Protein AF-A0A5R2N7N0-F1 (afdb_monomer_lite)

Radius of gyration: 26.05 Å; chains: 1; bounding box: 56×31×78 Å

Structure (mmCIF, N/CA/C/O backbone):
data_AF-A0A5R2N7N0-F1
#
_entry.id   AF-A0A5R2N7N0-F1
#
loop_
_atom_site.group_PDB
_atom_site.id
_atom_site.type_symbol
_atom_site.label_atom_id
_atom_site.label_alt_id
_atom_site.label_comp_id
_atom_site.label_asym_id
_atom_site.label_entity_id
_atom_site.label_seq_id
_atom_site.pdbx_PDB_ins_code
_atom_site.Cartn_x
_atom_site.Cartn_y
_atom_site.Cartn_z
_atom_site.occupancy
_atom_site.B_iso_or_equiv
_atom_site.auth_seq_id
_atom_site.auth_comp_id
_atom_site.auth_asym_id
_atom_site.auth_atom_id
_atom_site.pdbx_PDB_model_num
ATOM 1 N N . ARG A 1 1 ? -26.664 -5.279 17.391 1.00 48.06 1 ARG A N 1
ATOM 2 C CA . ARG A 1 1 ? -26.356 -5.718 16.006 1.00 48.06 1 ARG A CA 1
ATOM 3 C C . ARG A 1 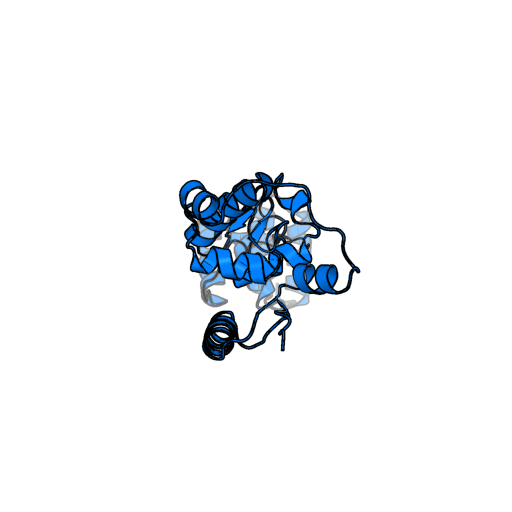1 ? -24.970 -5.183 15.678 1.00 48.06 1 ARG A C 1
ATOM 5 O O . ARG A 1 1 ? -24.828 -3.968 15.693 1.00 48.06 1 ARG A O 1
ATOM 12 N N . ALA A 1 2 ? -23.980 -6.056 15.499 1.00 39.88 2 ALA A N 1
ATOM 13 C CA . ALA A 1 2 ? -22.622 -5.673 15.112 1.00 39.88 2 ALA A CA 1
ATOM 14 C C . ALA A 1 2 ? -22.451 -5.878 13.603 1.00 39.88 2 ALA A C 1
ATOM 16 O O . ALA A 1 2 ? -23.037 -6.812 13.049 1.00 39.88 2 ALA A O 1
ATOM 17 N N . LEU A 1 3 ? -21.702 -4.997 12.946 1.00 45.44 3 LEU A N 1
ATOM 18 C CA . LEU A 1 3 ? -21.374 -5.122 11.527 1.00 45.44 3 LEU A CA 1
ATOM 19 C C . LEU A 1 3 ? -19.879 -5.347 11.361 1.00 45.44 3 LEU A C 1
ATOM 21 O O . LEU A 1 3 ? -19.075 -4.619 11.939 1.00 45.44 3 LEU A O 1
ATOM 25 N N . LEU A 1 4 ? -19.554 -6.351 10.550 1.00 48.56 4 LEU A N 1
ATOM 26 C CA . LEU A 1 4 ? -18.199 -6.671 10.136 1.00 48.56 4 LEU A CA 1
ATOM 27 C C . LEU A 1 4 ? -17.763 -5.688 9.045 1.00 48.56 4 LEU A C 1
ATOM 29 O O . LEU A 1 4 ? -18.389 -5.619 7.981 1.00 48.56 4 LEU A O 1
ATOM 33 N N . ALA A 1 5 ? -16.697 -4.937 9.300 1.00 56.84 5 ALA A N 1
ATOM 34 C CA . ALA A 1 5 ? -16.057 -4.108 8.292 1.00 56.84 5 ALA A CA 1
ATOM 35 C C . ALA A 1 5 ? -15.036 -4.958 7.522 1.00 56.84 5 ALA A C 1
ATOM 37 O O . ALA A 1 5 ? -14.018 -5.354 8.073 1.00 56.84 5 ALA A O 1
ATOM 38 N N . LYS A 1 6 ? -15.310 -5.271 6.250 1.00 51.75 6 LYS A N 1
ATOM 39 C CA . LYS A 1 6 ? -14.367 -6.010 5.397 1.00 51.75 6 LYS A CA 1
ATOM 40 C C . LYS A 1 6 ? -13.735 -5.069 4.381 1.00 51.75 6 LYS A C 1
ATOM 42 O O . LYS A 1 6 ? -14.456 -4.465 3.587 1.00 51.75 6 LYS A O 1
ATOM 47 N N . ALA A 1 7 ? -12.405 -5.013 4.347 1.00 47.88 7 ALA A N 1
ATOM 48 C CA . ALA A 1 7 ? -11.635 -4.393 3.267 1.00 47.88 7 ALA A CA 1
ATOM 49 C C . ALA A 1 7 ? -11.637 -5.306 2.019 1.00 47.88 7 ALA A C 1
ATOM 51 O O . ALA A 1 7 ? -10.603 -5.730 1.514 1.00 47.88 7 ALA A O 1
ATOM 52 N N . GLY A 1 8 ? -12.821 -5.699 1.546 1.00 43.38 8 GLY A N 1
ATOM 53 C CA . GLY A 1 8 ? -12.966 -6.352 0.246 1.00 43.38 8 GLY A CA 1
ATOM 54 C C . GLY A 1 8 ? -12.900 -5.312 -0.868 1.00 43.38 8 GLY A C 1
ATOM 55 O O . GLY A 1 8 ? -13.224 -4.155 -0.625 1.00 43.38 8 GLY A O 1
ATOM 56 N N . LEU A 1 9 ? -12.514 -5.737 -2.077 1.00 42.72 9 LEU A N 1
ATOM 57 C CA . LEU A 1 9 ? -12.551 -4.982 -3.341 1.00 42.72 9 LEU A CA 1
ATOM 58 C C . LEU A 1 9 ? -13.939 -4.360 -3.587 1.00 42.72 9 LEU A C 1
ATOM 60 O O . LEU A 1 9 ? -14.736 -4.867 -4.377 1.00 42.72 9 LEU A O 1
ATOM 64 N N . THR A 1 10 ? -14.282 -3.278 -2.899 1.00 40.97 10 THR A N 1
ATOM 65 C CA . THR A 1 10 ? -15.475 -2.521 -3.228 1.00 40.97 10 THR A CA 1
ATOM 66 C C . THR A 1 10 ? -15.144 -1.769 -4.508 1.00 40.97 10 THR A C 1
ATOM 68 O O . THR A 1 10 ? -14.245 -0.934 -4.552 1.00 40.97 10 THR A O 1
ATOM 71 N N . LYS A 1 11 ? -15.904 -2.035 -5.572 1.00 46.03 11 LYS A N 1
ATOM 72 C CA . LYS A 1 11 ? -15.879 -1.248 -6.817 1.00 46.03 11 LYS A CA 1
ATOM 73 C C . LYS A 1 11 ? -16.172 0.254 -6.599 1.00 46.03 11 LYS A C 1
ATOM 75 O O . LYS A 1 11 ? -16.142 1.016 -7.554 1.00 46.03 11 LYS A O 1
ATOM 80 N N . ASN A 1 12 ? -16.462 0.671 -5.362 1.00 48.12 12 ASN A N 1
ATOM 81 C CA . ASN A 1 12 ? -17.079 1.946 -5.003 1.00 48.12 12 ASN A CA 1
ATOM 82 C C . ASN A 1 12 ? -16.121 2.931 -4.298 1.00 48.12 12 ASN A C 1
ATOM 84 O O . ASN A 1 12 ? -16.555 4.022 -3.935 1.00 48.12 12 ASN A O 1
ATOM 88 N N . GLY A 1 13 ? -14.845 2.570 -4.105 1.00 67.50 13 GLY A N 1
ATOM 89 C CA . GLY A 1 13 ? -13.816 3.460 -3.549 1.00 67.50 13 GLY A CA 1
ATOM 90 C C . GLY A 1 13 ? -13.960 3.780 -2.053 1.00 67.50 13 GLY A C 1
ATOM 91 O O . GLY A 1 13 ? -14.953 3.444 -1.401 1.00 67.50 13 GLY A O 1
ATOM 92 N N . ASP A 1 14 ? -12.942 4.439 -1.499 1.00 78.00 14 ASP A N 1
ATOM 93 C CA . ASP A 1 14 ? -12.816 4.717 -0.061 1.00 78.00 14 ASP A CA 1
ATOM 94 C C . ASP A 1 14 ? -13.947 5.634 0.463 1.00 78.00 14 ASP A C 1
ATOM 96 O O . ASP A 1 14 ? -14.487 5.412 1.549 1.00 78.00 14 ASP A O 1
ATOM 100 N N . ALA A 1 15 ? -14.411 6.589 -0.353 1.00 79.69 15 ALA A N 1
ATOM 101 C CA . ALA A 1 15 ? -15.451 7.559 0.009 1.00 79.69 15 ALA A CA 1
ATOM 102 C C . ALA A 1 15 ? -16.839 6.943 0.288 1.00 79.69 15 ALA A C 1
ATOM 104 O O . ALA A 1 15 ? -17.629 7.487 1.064 1.00 79.69 15 ALA A O 1
ATOM 105 N N . GLU A 1 16 ? -17.184 5.821 -0.349 1.00 79.06 16 GLU A N 1
ATOM 106 C CA . GLU A 1 16 ? -18.433 5.104 -0.058 1.00 79.06 16 GLU A CA 1
ATOM 107 C C . GLU A 1 16 ? -18.349 4.384 1.292 1.00 79.06 16 GLU A C 1
ATOM 109 O O . GLU A 1 16 ? -19.292 4.420 2.086 1.00 79.06 16 GLU A O 1
ATOM 114 N N . ILE A 1 17 ? -17.198 3.768 1.579 1.00 81.50 17 ILE A N 1
ATOM 115 C CA . ILE A 1 17 ? -16.960 3.098 2.859 1.00 81.50 17 ILE A CA 1
ATOM 116 C C . ILE A 1 17 ? -17.035 4.116 3.996 1.00 81.50 17 ILE A C 1
ATOM 118 O O . ILE A 1 17 ? -17.696 3.860 5.001 1.00 81.50 17 ILE A O 1
ATOM 122 N N . GLU A 1 18 ? -16.427 5.287 3.823 1.00 85.56 18 GLU A N 1
ATOM 123 C CA . GLU A 1 18 ? -16.486 6.368 4.805 1.00 85.56 18 GLU A CA 1
ATOM 124 C C . GLU A 1 18 ? -17.918 6.814 5.094 1.00 85.56 18 GLU A C 1
ATOM 126 O O . GLU A 1 18 ? -18.324 6.860 6.258 1.00 85.56 18 GLU A O 1
ATOM 131 N N . ARG A 1 19 ? -18.711 7.075 4.045 1.00 86.00 19 ARG A N 1
ATOM 132 C CA . ARG A 1 19 ? -20.128 7.442 4.191 1.00 86.00 19 ARG A CA 1
ATOM 133 C C . ARG A 1 19 ? -20.908 6.372 4.943 1.00 86.00 19 ARG A C 1
ATOM 135 O O . ARG A 1 19 ? -21.686 6.699 5.840 1.00 86.00 19 ARG A O 1
ATOM 142 N N . ARG A 1 20 ? -20.665 5.097 4.631 1.00 84.88 20 ARG A N 1
ATOM 143 C CA . ARG A 1 20 ? -21.308 3.983 5.326 1.00 84.88 20 ARG A CA 1
ATOM 144 C C . ARG A 1 20 ? -20.896 3.928 6.794 1.00 84.88 20 ARG A C 1
ATOM 146 O O . ARG A 1 20 ? -21.770 3.911 7.647 1.00 84.88 20 ARG A O 1
ATOM 153 N N . VAL A 1 21 ? -19.604 3.965 7.117 1.00 85.56 21 VAL A N 1
ATOM 154 C CA . VAL A 1 21 ? -19.119 3.947 8.512 1.00 85.56 21 VAL A CA 1
ATOM 155 C C . VAL A 1 21 ? -19.764 5.062 9.339 1.00 85.56 21 VAL A C 1
ATOM 157 O O . VAL A 1 21 ? -20.237 4.805 10.448 1.00 85.56 21 VAL A O 1
ATOM 160 N N . VAL A 1 22 ? -19.847 6.277 8.791 1.00 87.88 22 VAL A N 1
ATOM 161 C CA . VAL A 1 22 ? -20.505 7.414 9.451 1.00 87.88 22 VAL A CA 1
ATOM 162 C C . VAL A 1 22 ? -21.994 7.142 9.676 1.00 87.88 22 VAL A C 1
ATOM 164 O O . VAL A 1 22 ? -22.478 7.318 10.794 1.00 87.88 22 VAL A O 1
ATOM 167 N N . ALA A 1 23 ? -22.716 6.669 8.656 1.00 87.56 23 ALA A N 1
ATOM 168 C CA . ALA A 1 23 ? -24.144 6.368 8.758 1.00 87.56 23 ALA A CA 1
ATOM 169 C C . ALA A 1 23 ? -24.443 5.267 9.793 1.00 87.56 23 ALA A C 1
ATOM 171 O O . ALA A 1 23 ? -25.383 5.377 10.580 1.00 87.56 23 ALA A O 1
ATOM 172 N N . GLU A 1 24 ? -23.623 4.218 9.829 1.00 87.69 24 GLU A N 1
ATOM 173 C CA . GLU A 1 24 ? -23.776 3.109 10.767 1.00 87.69 24 GLU A CA 1
ATOM 174 C C . GLU A 1 24 ? -23.500 3.541 12.218 1.00 87.69 24 GLU A C 1
ATOM 176 O O . GLU A 1 24 ? -24.265 3.180 13.119 1.00 87.69 24 GLU A O 1
ATOM 181 N N . ARG A 1 25 ? -22.471 4.375 12.443 1.00 85.12 25 ARG A N 1
ATOM 182 C CA . ARG A 1 25 ? -22.201 4.986 13.757 1.00 85.12 25 ARG A CA 1
ATOM 183 C C . ARG A 1 25 ? -23.345 5.902 14.194 1.00 85.12 25 ARG A C 1
ATOM 185 O O . ARG A 1 25 ? -23.791 5.807 15.334 1.00 85.12 25 ARG A O 1
ATOM 192 N N . ALA A 1 26 ? -23.860 6.740 13.291 1.00 88.12 26 ALA A N 1
ATOM 193 C CA . ALA A 1 26 ? -24.989 7.631 13.570 1.00 88.12 26 ALA A CA 1
ATOM 194 C C . ALA A 1 26 ? -26.267 6.858 13.939 1.00 88.12 26 ALA A C 1
ATOM 196 O O . ALA A 1 26 ? -27.060 7.313 14.758 1.00 88.12 26 ALA A O 1
ATOM 197 N N . ALA A 1 27 ? -26.439 5.652 13.394 1.00 89.44 27 ALA A N 1
ATOM 198 C CA . ALA A 1 27 ? -27.530 4.753 13.747 1.00 89.44 27 ALA A CA 1
ATOM 199 C C . ALA A 1 27 ? -27.298 3.961 15.055 1.00 89.44 27 ALA A C 1
ATOM 201 O O . ALA A 1 27 ? -28.045 3.020 15.339 1.00 89.44 27 ALA A O 1
ATOM 202 N N . GLY A 1 28 ? -26.260 4.293 15.832 1.00 87.81 28 GLY A N 1
ATOM 203 C CA . GLY A 1 28 ? -25.950 3.671 17.121 1.00 87.81 28 GLY A CA 1
ATOM 204 C C . GLY A 1 28 ? -25.446 2.230 17.017 1.00 87.81 28 GLY A C 1
ATOM 205 O O . GLY A 1 28 ? -25.524 1.478 17.991 1.00 87.81 28 GLY A O 1
ATOM 206 N N . ARG A 1 29 ? -24.973 1.797 15.840 1.00 85.19 29 ARG A N 1
ATOM 207 C CA . ARG A 1 29 ? -24.468 0.433 15.650 1.00 85.19 29 ARG A CA 1
ATOM 208 C C . ARG A 1 29 ? -22.990 0.357 16.003 1.00 85.19 29 ARG A C 1
ATOM 210 O O . ARG A 1 29 ? -22.184 1.173 15.566 1.00 85.19 29 ARG A O 1
ATOM 217 N N . MET A 1 30 ? -22.646 -0.663 16.785 1.00 84.19 30 MET A N 1
ATOM 218 C CA . MET A 1 30 ? -21.257 -0.992 17.077 1.00 84.19 30 MET A CA 1
ATOM 219 C C . MET A 1 30 ? -20.614 -1.590 15.825 1.00 84.19 30 MET A C 1
ATOM 221 O O . MET A 1 30 ? -21.134 -2.548 15.243 1.00 84.19 30 MET A O 1
ATOM 225 N N . LEU A 1 31 ? -19.486 -1.017 15.429 1.00 86.75 31 LEU A N 1
ATOM 226 C CA . LEU A 1 31 ? -18.655 -1.522 14.346 1.00 86.75 31 LEU A CA 1
ATOM 227 C C . LEU A 1 31 ? -17.502 -2.312 14.957 1.00 86.75 31 LEU A C 1
ATOM 229 O O . LEU A 1 31 ? -16.891 -1.849 15.917 1.00 86.75 31 LEU A O 1
ATOM 233 N N . LEU A 1 32 ? -17.245 -3.498 14.415 1.00 86.94 32 LEU A N 1
ATOM 234 C CA . LEU A 1 32 ? -16.134 -4.352 14.822 1.00 86.94 32 LEU A CA 1
ATOM 235 C C . LEU A 1 32 ? -15.221 -4.574 13.621 1.00 86.94 32 LEU A C 1
ATOM 237 O O . LEU A 1 32 ? -15.706 -4.735 12.493 1.00 86.94 32 LEU A O 1
ATOM 241 N N . SER A 1 33 ? -13.91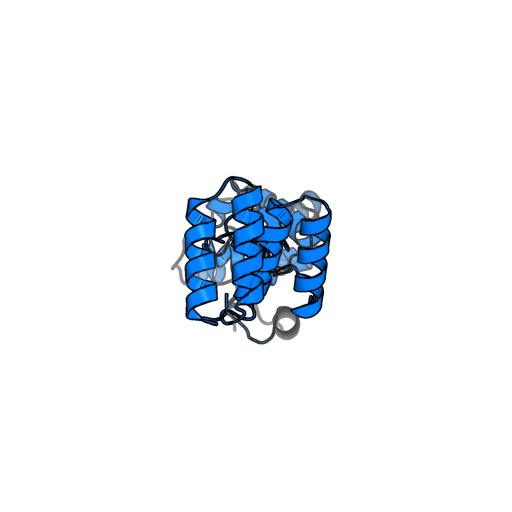8 -4.608 13.886 1.00 90.88 33 SER A N 1
ATOM 242 C CA . SER A 1 33 ? -12.951 -5.108 12.914 1.00 90.88 33 SER A CA 1
ATOM 243 C C . SER A 1 33 ? -13.120 -6.619 12.724 1.00 90.88 33 SER A C 1
ATOM 245 O O . SER A 1 33 ? -13.846 -7.277 13.482 1.00 90.88 33 SER A O 1
ATOM 247 N N . GLU A 1 34 ? -12.472 -7.195 11.714 1.00 88.56 34 GLU A N 1
ATOM 248 C CA . GLU A 1 34 ? -12.500 -8.640 11.503 1.00 88.56 34 GLU A CA 1
ATOM 249 C C . GLU A 1 34 ? -11.805 -9.369 12.649 1.00 88.56 34 GLU A C 1
ATOM 251 O O . GLU A 1 34 ? -12.381 -10.302 13.214 1.00 88.56 34 GLU A O 1
ATOM 256 N N . ASN A 1 35 ? -10.646 -8.881 13.095 1.00 87.44 35 ASN A N 1
ATOM 257 C CA . ASN A 1 35 ? -9.967 -9.463 14.251 1.00 87.44 35 ASN A CA 1
ATOM 258 C C . ASN A 1 35 ? -10.789 -9.293 15.534 1.00 87.44 35 ASN A C 1
ATOM 260 O O . ASN A 1 35 ? -10.913 -10.242 16.311 1.00 87.44 35 ASN A O 1
ATOM 264 N N . GLY A 1 36 ? -11.405 -8.127 15.742 1.00 88.56 36 GLY A N 1
ATOM 265 C CA . GLY A 1 36 ? -12.300 -7.874 16.870 1.00 88.56 36 GLY A CA 1
ATOM 266 C C . GLY A 1 36 ? -13.488 -8.835 16.892 1.00 88.56 36 GLY A C 1
ATOM 267 O O . GLY A 1 36 ? -13.817 -9.418 17.929 1.00 88.56 36 GLY A O 1
ATOM 268 N N . PHE A 1 37 ? -14.094 -9.079 15.729 1.00 88.44 37 PHE A N 1
ATOM 269 C CA . PHE A 1 37 ? -15.171 -10.051 15.578 1.00 88.44 37 PHE A CA 1
ATOM 270 C C . PHE A 1 37 ? -14.700 -11.488 15.851 1.00 88.44 37 PHE A C 1
ATOM 272 O O . PHE A 1 37 ? -15.354 -12.212 16.601 1.00 88.44 37 PHE A O 1
ATOM 279 N N . LEU A 1 38 ? -13.547 -11.899 15.317 1.00 86.75 38 LEU A N 1
ATOM 280 C CA . LEU A 1 38 ? -12.982 -13.231 15.560 1.00 86.75 38 LEU A CA 1
ATOM 281 C C . LEU A 1 38 ? -12.655 -13.462 17.040 1.00 86.75 38 LEU A C 1
ATOM 283 O O . LEU A 1 38 ? -12.909 -14.549 17.559 1.00 86.75 38 LEU A O 1
ATOM 287 N N . ARG A 1 39 ? -12.145 -12.447 17.745 1.00 88.88 39 ARG A N 1
ATOM 288 C CA . ARG A 1 39 ? -11.905 -12.519 19.195 1.00 88.88 39 ARG A CA 1
ATOM 289 C C . ARG A 1 39 ? -13.202 -12.625 19.984 1.00 88.88 39 ARG A C 1
ATOM 291 O O . ARG A 1 39 ? -13.266 -13.417 20.919 1.00 88.88 39 ARG A O 1
ATOM 298 N N . LEU A 1 40 ? -14.246 -11.896 19.584 1.00 88.06 40 LEU A N 1
ATOM 299 C CA . LEU A 1 40 ? -15.576 -12.019 20.190 1.00 88.06 40 LEU A CA 1
ATOM 300 C C . LEU A 1 40 ? -16.134 -13.442 20.043 1.00 88.06 40 LEU A C 1
ATOM 302 O O . LEU A 1 40 ? -16.789 -13.941 20.954 1.00 88.06 40 LEU A O 1
ATOM 306 N N . LEU A 1 41 ? -15.833 -14.113 18.928 1.00 90.31 41 LEU A N 1
ATOM 307 C CA . LEU A 1 41 ? -16.180 -15.519 18.702 1.00 90.31 41 LEU A CA 1
ATOM 308 C C . LEU A 1 41 ? -15.220 -16.521 19.374 1.00 90.31 41 LEU A C 1
ATOM 310 O O . LEU A 1 41 ? -15.446 -17.725 19.278 1.00 90.31 41 LEU A O 1
ATOM 314 N N . GLY A 1 42 ? -14.147 -16.061 20.027 1.00 90.12 42 GLY A N 1
ATOM 315 C CA . GLY A 1 42 ? -13.118 -16.923 20.619 1.00 90.12 42 GLY A CA 1
ATOM 316 C C . GLY A 1 42 ? -12.227 -17.645 19.598 1.00 90.12 42 GLY A C 1
ATOM 317 O O . GLY A 1 42 ? -11.527 -18.587 19.956 1.00 90.12 42 GLY A O 1
ATOM 318 N N . LEU A 1 43 ? -12.243 -17.214 18.333 1.00 89.31 43 LEU A N 1
ATOM 319 C CA . LEU A 1 43 ? -11.485 -17.809 17.223 1.00 89.31 43 LEU A CA 1
ATOM 320 C C . LEU A 1 43 ? -10.085 -17.203 17.053 1.00 89.31 43 LEU A C 1
ATOM 322 O O . LEU A 1 43 ? -9.288 -17.691 16.256 1.00 89.31 43 LEU A O 1
ATOM 326 N N . MET A 1 44 ? -9.781 -16.137 17.792 1.00 85.81 44 MET A N 1
ATOM 327 C CA . MET A 1 44 ? -8.490 -15.458 17.776 1.00 85.81 44 MET A CA 1
ATOM 328 C C . MET A 1 44 ? -8.070 -15.097 19.202 1.00 85.81 44 MET A C 1
ATOM 330 O O . MET A 1 44 ? -8.895 -14.689 20.021 1.00 85.81 44 MET A O 1
ATOM 334 N N . LYS A 1 45 ? -6.773 -15.233 19.500 1.00 87.81 45 LYS A N 1
ATOM 335 C CA . LYS A 1 45 ? -6.204 -14.833 20.791 1.00 87.81 45 LYS A CA 1
ATOM 336 C C . LYS A 1 45 ? -6.174 -13.306 20.904 1.00 87.81 45 LYS A C 1
ATOM 338 O O . LYS A 1 45 ? -5.908 -12.613 19.924 1.00 87.81 45 LYS A O 1
ATOM 343 N N . ALA A 1 46 ? -6.415 -12.791 22.107 1.00 82.56 46 ALA A N 1
ATOM 344 C CA . ALA A 1 46 ? -6.175 -11.384 22.395 1.00 82.56 46 ALA A CA 1
ATOM 345 C C . ALA A 1 46 ? -4.690 -11.030 22.167 1.00 82.56 46 ALA A C 1
ATOM 347 O O . ALA A 1 46 ? -3.819 -11.860 22.466 1.00 82.56 46 ALA A O 1
ATOM 348 N N . PRO A 1 47 ? -4.405 -9.829 21.641 1.00 82.69 47 PRO A N 1
ATOM 349 C CA . PRO A 1 47 ? -3.040 -9.361 21.461 1.00 82.69 47 PRO A CA 1
ATOM 350 C C . PRO A 1 47 ? -2.354 -9.149 22.819 1.00 82.69 47 PRO A C 1
ATOM 352 O O . PRO A 1 47 ? -2.992 -9.194 23.876 1.00 82.69 47 PRO A O 1
ATOM 355 N N . GLU A 1 48 ? -1.036 -8.961 22.804 1.00 84.69 48 GLU A N 1
ATOM 356 C CA . GLU A 1 48 ? -0.257 -8.812 24.035 1.00 84.69 48 GLU A CA 1
ATOM 357 C C . GLU A 1 48 ? -0.693 -7.587 24.857 1.00 84.69 48 GLU A C 1
ATOM 359 O O . GLU A 1 48 ? -1.168 -6.571 24.327 1.00 84.69 48 GLU A O 1
ATOM 364 N N . ALA A 1 49 ? -0.530 -7.693 26.181 1.00 82.06 49 ALA A N 1
ATOM 365 C CA . ALA A 1 49 ? -0.875 -6.624 27.110 1.00 82.06 49 ALA A CA 1
ATOM 366 C C . ALA A 1 49 ? -0.138 -5.332 26.735 1.00 82.06 49 ALA A C 1
ATOM 368 O O . ALA A 1 49 ? 1.075 -5.324 26.535 1.00 82.06 49 ALA A O 1
ATOM 369 N N . SER A 1 50 ? -0.897 -4.246 26.638 1.00 90.38 50 SER A N 1
ATOM 370 C CA . SER A 1 50 ? -0.445 -2.968 26.095 1.00 90.38 50 SER A CA 1
ATOM 371 C C . SER A 1 50 ? -1.007 -1.807 26.918 1.00 90.38 50 SER A C 1
ATOM 373 O O . SER A 1 50 ? -1.927 -2.000 27.713 1.00 90.38 50 SER A O 1
ATOM 375 N N . SER A 1 51 ? -0.437 -0.608 26.772 1.00 91.75 51 SER A N 1
ATOM 376 C CA . SER A 1 51 ? -0.738 0.534 27.653 1.00 91.75 51 SER A CA 1
ATOM 377 C C . SER A 1 51 ? -0.916 1.877 26.945 1.00 91.75 51 SER A C 1
ATOM 379 O O . SER A 1 51 ? -1.256 2.857 27.608 1.00 91.75 51 SER A O 1
ATOM 381 N N . LEU A 1 52 ? -0.689 1.966 25.628 1.00 95.31 52 LEU A N 1
ATOM 38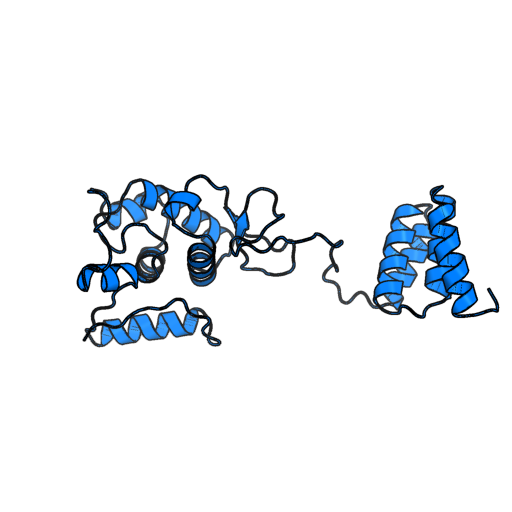2 C CA . LEU A 1 52 ? -0.812 3.244 24.930 1.00 95.31 52 LEU A CA 1
ATOM 383 C C . LEU A 1 52 ? -2.278 3.558 24.656 1.00 95.31 52 LEU A C 1
ATOM 385 O O . LEU A 1 52 ? -3.014 2.747 24.092 1.00 95.31 52 LEU A O 1
ATOM 389 N N . SER A 1 53 ? -2.690 4.766 25.028 1.00 96.56 53 SER A N 1
ATOM 390 C CA . SER A 1 53 ? -4.037 5.243 24.742 1.00 96.56 53 SER A CA 1
ATOM 391 C C . SER A 1 53 ? -4.195 5.645 23.280 1.00 96.56 53 SER A C 1
ATOM 393 O O . SER A 1 53 ? -3.218 5.962 22.590 1.00 96.56 53 SER A O 1
ATOM 395 N N . ARG A 1 54 ? -5.447 5.722 22.814 1.00 95.94 54 ARG A N 1
ATOM 396 C CA . ARG A 1 54 ? -5.765 6.265 21.487 1.00 95.94 54 ARG A CA 1
ATOM 397 C C . ARG A 1 54 ? -5.187 7.670 21.300 1.00 95.94 54 ARG A C 1
ATOM 399 O O . ARG A 1 54 ? -4.628 7.971 20.249 1.00 95.94 54 ARG A O 1
ATOM 406 N N . GLN A 1 55 ? -5.301 8.518 22.324 1.00 95.75 55 GLN A N 1
ATOM 407 C CA . GLN A 1 55 ? -4.779 9.885 22.278 1.00 95.75 55 GLN A CA 1
ATOM 408 C C . GLN A 1 55 ? -3.252 9.896 22.149 1.00 95.75 55 GLN A C 1
ATOM 410 O O . GLN A 1 55 ? -2.708 10.625 21.326 1.00 95.75 55 GLN A O 1
ATOM 415 N N . SER A 1 56 ? -2.570 9.015 22.887 1.00 95.75 56 SER A N 1
ATOM 416 C CA . SER A 1 56 ? -1.117 8.876 22.816 1.00 95.75 56 SER A CA 1
ATOM 417 C C . SER A 1 56 ? -0.638 8.484 21.414 1.00 95.75 56 SER A C 1
ATOM 419 O O . SER A 1 56 ? 0.363 9.020 20.938 1.00 95.75 56 SER A O 1
ATOM 421 N N . LEU A 1 57 ? -1.363 7.593 20.723 1.00 95.56 57 LEU A N 1
ATOM 422 C CA . LEU A 1 57 ? -1.054 7.239 19.336 1.00 95.56 57 LEU A CA 1
ATOM 423 C C . LEU A 1 57 ? -1.188 8.435 18.396 1.00 95.56 57 LEU A C 1
ATOM 425 O O . LEU A 1 57 ? -0.291 8.660 17.587 1.00 95.56 57 LEU A O 1
ATOM 429 N N . ILE A 1 58 ? -2.273 9.204 18.501 1.00 96.19 58 ILE A N 1
ATOM 430 C CA . ILE A 1 58 ? -2.509 10.393 17.664 1.00 96.19 58 ILE A CA 1
ATOM 431 C C . ILE A 1 58 ? -1.368 11.397 17.849 1.00 96.19 58 ILE A C 1
ATOM 433 O O . ILE A 1 58 ? -0.703 11.769 16.878 1.00 96.19 58 ILE A O 1
ATOM 437 N N . ASP A 1 59 ? -1.078 11.752 19.100 1.00 95.69 59 ASP A N 1
ATOM 438 C CA . ASP A 1 59 ? -0.085 12.772 19.442 1.00 95.69 59 ASP A CA 1
ATOM 439 C C . ASP A 1 59 ? 1.324 12.377 18.971 1.00 95.69 59 ASP A C 1
ATOM 441 O O . ASP A 1 59 ? 2.094 13.209 18.487 1.00 95.69 59 ASP A O 1
ATOM 445 N N . GLN A 1 60 ? 1.670 11.090 19.076 1.00 96.25 60 GLN A N 1
ATOM 446 C CA . GLN A 1 60 ? 3.013 10.597 18.768 1.00 96.25 60 GLN A CA 1
ATOM 447 C C . GLN A 1 60 ? 3.212 10.126 17.321 1.00 96.25 60 GLN A C 1
ATOM 449 O O . GLN A 1 60 ? 4.361 9.897 16.923 1.00 96.25 60 GLN A O 1
ATOM 454 N N . SER A 1 61 ? 2.141 9.935 16.545 1.00 95.12 61 SER A N 1
ATOM 455 C CA . SER A 1 61 ? 2.217 9.467 15.151 1.00 95.12 61 SER A CA 1
ATOM 456 C C . SER A 1 61 ? 1.955 10.549 14.113 1.00 95.12 61 SER A C 1
ATOM 458 O O . SER A 1 61 ? 2.411 10.395 12.983 1.00 95.12 61 SER A O 1
ATOM 460 N N . ARG A 1 62 ? 1.269 11.640 14.493 1.00 91.50 62 ARG A N 1
ATOM 461 C CA . ARG A 1 62 ? 0.720 12.66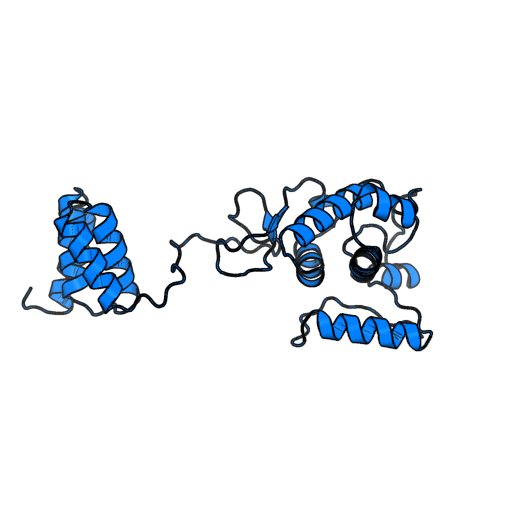5 13.581 1.00 91.50 62 ARG A CA 1
ATOM 462 C C . ARG A 1 62 ? -0.398 12.153 12.666 1.00 91.50 62 ARG A C 1
ATOM 464 O O . ARG A 1 62 ? -0.793 12.853 11.737 1.00 91.50 62 ARG A O 1
ATOM 471 N N . LEU A 1 63 ? -0.912 10.953 12.917 1.00 94.12 63 LEU A N 1
ATOM 472 C CA . LEU A 1 63 ? -2.071 10.416 12.219 1.00 94.12 63 LEU A CA 1
ATOM 473 C C . LEU A 1 63 ? -3.340 11.130 12.710 1.00 94.12 63 LEU A C 1
ATOM 475 O O . LEU A 1 63 ? -3.484 11.392 13.907 1.00 94.12 63 LEU A O 1
ATOM 479 N N . SER A 1 64 ? -4.283 11.431 11.815 1.00 95.00 64 SER A N 1
ATOM 480 C CA . SER A 1 64 ? -5.562 11.999 12.243 1.00 95.00 64 SER A CA 1
ATOM 481 C C . SER A 1 64 ? -6.357 10.971 13.057 1.00 95.00 64 SER A C 1
ATOM 483 O O . SER A 1 64 ? -6.275 9.764 12.821 1.00 95.00 64 SER A O 1
ATOM 485 N N . GLY A 1 65 ? -7.178 11.431 14.005 1.00 94.00 65 GLY A N 1
ATOM 486 C CA . GLY A 1 65 ? -8.028 10.520 14.778 1.00 94.00 65 GLY A CA 1
ATOM 487 C C . GLY A 1 65 ? -9.037 9.758 13.910 1.00 94.00 65 GLY A C 1
ATOM 488 O O . GLY A 1 65 ? -9.398 8.632 14.238 1.00 94.00 65 GLY A O 1
ATOM 489 N N . ALA A 1 66 ? -9.477 10.350 12.797 1.00 91.69 66 ALA A N 1
ATOM 490 C CA . ALA A 1 66 ? -10.383 9.695 11.861 1.00 91.69 66 ALA A CA 1
ATOM 491 C C . ALA A 1 66 ? -9.675 8.575 11.082 1.00 91.69 66 ALA A C 1
ATOM 493 O O . ALA A 1 66 ? -10.245 7.499 10.910 1.00 91.69 66 ALA A O 1
ATOM 494 N N . ASP A 1 67 ? -8.430 8.795 10.654 1.00 93.06 67 ASP A N 1
ATOM 495 C CA . ASP A 1 67 ? -7.645 7.768 9.964 1.00 93.06 67 ASP A CA 1
ATOM 496 C C . ASP A 1 67 ? -7.218 6.661 10.917 1.00 93.06 67 ASP A C 1
ATOM 498 O O . ASP A 1 67 ? -7.282 5.498 10.532 1.00 93.06 67 ASP A O 1
ATOM 502 N N . LEU A 1 68 ? -6.881 6.992 12.172 1.00 95.31 68 LEU A N 1
ATOM 503 C CA . LEU A 1 68 ? -6.608 5.995 13.209 1.00 95.31 68 LEU A CA 1
ATOM 504 C C . LEU A 1 68 ? -7.799 5.053 13.375 1.00 95.31 68 LEU A C 1
ATOM 506 O O . LEU A 1 68 ? -7.649 3.842 13.265 1.00 95.31 68 LEU A O 1
ATOM 510 N N . ASP A 1 69 ? -8.990 5.617 13.581 1.00 92.69 69 ASP A N 1
ATOM 511 C CA . ASP A 1 69 ? -10.220 4.851 13.768 1.00 92.69 69 ASP A CA 1
ATOM 512 C C . ASP A 1 69 ? -10.520 3.932 12.577 1.00 92.69 69 ASP A C 1
ATOM 514 O O . ASP A 1 69 ? -10.978 2.806 12.771 1.00 92.69 69 ASP A O 1
ATOM 518 N N . ARG A 1 70 ? -10.295 4.406 11.345 1.00 92.00 70 ARG A N 1
ATOM 519 C CA . ARG A 1 70 ? -10.512 3.606 10.131 1.00 92.00 70 ARG A CA 1
ATOM 520 C C . ARG A 1 70 ? -9.468 2.505 10.009 1.00 92.00 70 ARG A C 1
ATOM 522 O O . ARG A 1 70 ? -9.832 1.353 9.813 1.00 92.00 70 ARG A O 1
ATOM 529 N N . LEU A 1 71 ? -8.191 2.838 10.156 1.00 93.50 71 LEU A N 1
ATOM 530 C CA . LEU A 1 71 ? -7.097 1.873 10.080 1.00 93.50 71 LEU A CA 1
ATOM 531 C C . LEU A 1 71 ? -7.260 0.767 11.139 1.00 93.50 71 LEU A C 1
ATOM 533 O O . LEU A 1 71 ? -7.103 -0.403 10.800 1.00 93.50 71 LEU A O 1
ATOM 537 N N . SER A 1 72 ? -7.689 1.096 12.362 1.00 93.69 72 SER A N 1
ATOM 538 C CA . SER A 1 72 ? -8.035 0.102 13.393 1.00 93.69 72 SER A CA 1
ATOM 539 C C . SER A 1 72 ? -9.262 -0.732 13.024 1.00 93.69 72 SER A C 1
ATOM 541 O O . SER A 1 72 ? -9.233 -1.955 13.144 1.00 93.69 72 SER A O 1
ATOM 543 N N . LEU A 1 73 ? -10.329 -0.100 12.518 1.00 92.69 73 LEU A N 1
ATOM 544 C CA . LEU A 1 73 ? -11.548 -0.800 12.097 1.00 92.69 73 LEU A CA 1
ATOM 545 C C . LEU A 1 73 ? -11.294 -1.810 10.967 1.00 92.69 73 LEU A C 1
ATOM 547 O O . LEU A 1 73 ? -12.026 -2.787 10.848 1.00 92.69 73 LEU A O 1
ATOM 551 N N . PHE A 1 74 ? -10.275 -1.575 10.145 1.00 90.25 74 PHE A N 1
ATOM 552 C CA . PHE A 1 74 ? -9.898 -2.434 9.026 1.00 90.25 74 PHE A CA 1
ATOM 553 C C . PHE A 1 74 ? -8.592 -3.197 9.281 1.00 90.25 74 PHE A C 1
ATOM 555 O O . PHE A 1 74 ? -7.896 -3.539 8.327 1.00 90.25 74 PHE A O 1
ATOM 562 N N . ASP A 1 75 ? -8.276 -3.483 10.549 1.00 90.25 75 ASP A N 1
ATOM 563 C CA . ASP A 1 75 ? -7.207 -4.402 10.968 1.00 90.25 75 ASP A CA 1
ATOM 564 C C . ASP A 1 75 ? -5.805 -4.046 10.432 1.00 90.25 75 ASP A C 1
ATOM 566 O O . ASP A 1 75 ? -4.971 -4.918 10.193 1.00 90.25 75 ASP A O 1
ATOM 570 N N . ALA A 1 76 ? -5.514 -2.751 10.266 1.00 91.25 76 ALA A N 1
ATOM 571 C CA . ALA A 1 76 ? -4.175 -2.274 9.905 1.00 91.25 76 ALA A CA 1
ATOM 572 C C . ALA A 1 76 ? -3.187 -2.266 11.092 1.00 91.25 76 ALA A C 1
ATOM 574 O O . ALA A 1 76 ? -2.004 -1.968 10.909 1.00 91.25 76 ALA A O 1
ATOM 575 N N . PHE A 1 77 ? -3.667 -2.585 12.295 1.00 92.62 77 PHE A N 1
ATOM 576 C CA . PHE A 1 77 ? -2.924 -2.624 13.554 1.00 92.62 77 PHE A CA 1
ATOM 577 C C . PHE A 1 77 ? -3.046 -4.000 14.220 1.00 92.62 77 PHE A C 1
ATOM 579 O O . PHE A 1 77 ? -3.910 -4.803 13.865 1.00 92.62 77 PHE A O 1
ATOM 586 N N . GLU A 1 78 ? -2.180 -4.277 15.195 1.00 88.69 78 GLU A N 1
ATOM 587 C CA . GLU A 1 78 ? -2.275 -5.481 16.029 1.00 88.69 78 GLU A CA 1
ATOM 588 C C . GLU A 1 78 ? -3.512 -5.403 16.940 1.00 88.69 78 GLU A C 1
ATOM 590 O O . GLU A 1 78 ? -4.277 -6.368 17.088 1.00 88.69 78 GLU A O 1
ATOM 595 N N . HIS A 1 79 ? -3.751 -4.212 17.489 1.00 91.19 79 HIS A N 1
ATOM 596 C CA . HIS A 1 79 ? -4.907 -3.890 18.314 1.00 91.19 79 HIS A CA 1
ATOM 597 C C . HIS A 1 79 ? -5.956 -3.141 17.478 1.00 91.19 79 HIS A C 1
ATOM 599 O O . HIS A 1 79 ? -5.670 -2.137 16.835 1.00 91.19 79 HIS A O 1
ATOM 605 N N . ASP A 1 80 ? -7.199 -3.622 17.498 1.00 87.81 80 ASP A N 1
ATOM 606 C CA . ASP A 1 80 ? -8.373 -3.029 16.828 1.00 87.81 80 ASP A CA 1
ATOM 607 C C . ASP A 1 80 ? -9.012 -1.889 17.646 1.00 87.81 80 ASP A C 1
ATOM 609 O O . ASP A 1 80 ? -9.981 -1.258 17.218 1.00 87.81 80 ASP A O 1
ATOM 613 N N . GLY A 1 81 ? -8.457 -1.607 18.825 1.00 89.31 81 GLY A N 1
ATOM 614 C CA . GLY A 1 81 ? -8.890 -0.564 19.740 1.00 89.31 81 GLY A CA 1
ATOM 615 C C . GLY A 1 81 ? -7.910 -0.378 20.897 1.00 89.31 81 GLY A C 1
ATOM 616 O O . GLY A 1 81 ? -6.931 -1.106 21.034 1.00 89.31 81 GLY A O 1
ATOM 617 N N . GLU A 1 82 ? -8.179 0.616 21.739 1.00 90.25 82 GLU A N 1
ATOM 618 C CA . GLU A 1 82 ? -7.373 0.891 22.932 1.00 90.25 82 GLU A CA 1
ATOM 619 C C . GLU A 1 82 ? -7.451 -0.269 23.953 1.00 90.25 82 GLU A C 1
ATOM 621 O O . GLU A 1 82 ? -8.549 -0.791 24.175 1.00 90.25 82 GLU A O 1
ATOM 626 N N . PRO A 1 83 ? -6.340 -0.642 24.629 1.00 94.25 83 PRO A N 1
ATOM 627 C CA . PRO A 1 83 ? -4.991 -0.068 24.541 1.00 94.25 83 PRO A CA 1
ATOM 628 C C . PRO A 1 83 ? -4.158 -0.602 23.370 1.00 94.25 83 PRO A C 1
ATOM 630 O O . PRO A 1 83 ? -4.170 -1.793 23.088 1.00 94.25 83 PRO A O 1
ATOM 633 N N . TYR A 1 84 ? -3.378 0.285 22.753 1.00 94.75 84 TYR A N 1
ATOM 634 C CA . TYR A 1 84 ? -2.477 -0.009 21.637 1.00 94.75 84 TYR A CA 1
ATOM 635 C C . TYR A 1 84 ? -1.054 -0.336 22.101 1.00 94.75 84 TYR A C 1
ATOM 637 O O . TYR A 1 84 ? -0.598 0.111 23.162 1.00 94.75 84 TYR A O 1
ATOM 645 N N . SER A 1 85 ? -0.325 -1.077 21.270 1.00 93.69 85 SER A N 1
ATOM 646 C CA . SER A 1 85 ? 1.065 -1.466 21.509 1.00 93.69 85 SER A CA 1
ATOM 647 C C . SER A 1 85 ? 2.082 -0.448 20.974 1.00 93.69 85 SER A C 1
ATOM 649 O O . SER A 1 85 ? 1.785 0.421 20.151 1.00 93.69 85 SER A O 1
ATOM 651 N N . PHE A 1 86 ? 3.348 -0.590 21.384 1.00 92.00 86 PHE A N 1
ATOM 652 C CA . PHE A 1 86 ? 4.446 0.180 20.785 1.00 92.00 86 PHE A CA 1
ATOM 653 C C . PHE A 1 86 ? 4.630 -0.132 19.289 1.00 92.00 86 PHE A C 1
ATOM 655 O O . PHE A 1 86 ? 5.032 0.741 18.521 1.00 92.00 86 PHE A O 1
ATOM 662 N N . ARG A 1 87 ? 4.301 -1.355 18.848 1.00 90.12 87 ARG A N 1
ATOM 663 C CA . ARG A 1 87 ? 4.322 -1.717 17.424 1.00 90.12 87 ARG A CA 1
ATOM 664 C C . ARG A 1 87 ? 3.264 -0.949 16.641 1.00 90.12 87 ARG A C 1
ATOM 666 O O . ARG A 1 87 ? 3.582 -0.441 15.568 1.00 90.12 87 ARG A O 1
ATOM 673 N N . ASP A 1 88 ? 2.070 -0.780 17.202 1.00 93.88 88 ASP A N 1
ATOM 674 C CA . ASP A 1 88 ? 1.020 0.034 16.581 1.00 93.88 88 ASP A CA 1
ATOM 675 C C . ASP A 1 88 ? 1.444 1.492 16.448 1.00 93.88 88 ASP A C 1
ATOM 677 O O . ASP A 1 88 ? 1.163 2.118 15.432 1.00 93.88 88 ASP A O 1
ATOM 681 N N . LEU A 1 89 ? 2.200 2.027 17.411 1.00 94.06 89 LEU A N 1
ATOM 682 C CA . LEU A 1 89 ? 2.765 3.371 17.289 1.00 94.06 89 LEU A CA 1
ATOM 683 C C . LEU A 1 89 ? 3.766 3.483 16.122 1.00 94.06 89 LEU A C 1
ATOM 685 O O . LEU A 1 89 ? 3.750 4.476 15.389 1.00 94.06 89 LEU A O 1
ATOM 689 N N . ILE A 1 90 ? 4.628 2.479 15.921 1.00 91.62 90 ILE A N 1
ATOM 690 C CA . ILE A 1 90 ? 5.551 2.436 14.772 1.00 91.62 90 ILE A CA 1
ATOM 691 C C . ILE A 1 90 ? 4.752 2.391 13.464 1.00 91.62 90 ILE A C 1
ATOM 693 O O . ILE A 1 90 ? 5.040 3.163 12.548 1.00 91.62 90 ILE A O 1
ATOM 697 N N . LEU A 1 91 ? 3.743 1.520 13.379 1.00 92.69 91 LEU A N 1
ATOM 698 C CA . LEU A 1 91 ? 2.870 1.418 12.209 1.00 92.69 91 LEU A CA 1
ATOM 699 C C . LEU A 1 91 ? 2.134 2.735 11.951 1.00 92.69 91 LEU A C 1
ATOM 701 O O . LEU A 1 91 ? 2.149 3.222 10.827 1.00 92.69 91 LEU A O 1
ATOM 705 N N . ALA A 1 92 ? 1.595 3.374 12.989 1.00 95.06 92 ALA A N 1
ATOM 706 C CA . ALA A 1 92 ? 0.884 4.641 12.876 1.00 95.06 92 ALA A CA 1
ATOM 707 C C . ALA A 1 92 ? 1.782 5.748 12.306 1.00 95.06 92 ALA A C 1
ATOM 709 O O . ALA A 1 92 ? 1.349 6.496 11.434 1.00 95.06 92 ALA A O 1
ATOM 710 N N . ARG A 1 93 ? 3.055 5.825 12.726 1.00 94.31 93 ARG A N 1
ATOM 711 C CA . ARG A 1 93 ? 4.033 6.764 12.143 1.00 94.31 93 ARG A CA 1
ATOM 712 C C . ARG A 1 93 ? 4.298 6.482 10.665 1.00 94.31 93 ARG A C 1
ATOM 714 O O . ARG A 1 93 ? 4.368 7.419 9.874 1.00 94.31 93 ARG A O 1
ATOM 721 N N . LYS A 1 94 ? 4.431 5.206 10.285 1.00 91.50 94 LYS A N 1
ATOM 722 C CA . LYS A 1 94 ? 4.612 4.815 8.877 1.00 91.50 94 LYS A CA 1
ATOM 723 C C . LYS A 1 94 ? 3.390 5.178 8.043 1.00 91.50 94 LYS A C 1
ATOM 725 O O . LYS A 1 94 ? 3.537 5.796 6.997 1.00 91.50 94 LYS A O 1
ATOM 730 N N . TYR A 1 95 ? 2.194 4.854 8.523 1.00 94.31 95 TYR A N 1
ATOM 731 C CA . TYR A 1 95 ? 0.944 5.182 7.844 1.00 94.31 95 TYR A CA 1
ATOM 732 C C . TYR A 1 95 ? 0.748 6.693 7.715 1.00 94.31 95 TYR A C 1
ATOM 734 O O . TYR A 1 95 ? 0.363 7.150 6.647 1.00 94.31 95 TYR A O 1
ATOM 742 N N . ALA A 1 96 ? 1.098 7.479 8.736 1.00 93.50 96 ALA A N 1
ATOM 743 C CA . ALA A 1 96 ? 1.075 8.937 8.645 1.00 93.50 96 ALA A CA 1
ATOM 744 C C . ALA A 1 96 ? 2.025 9.462 7.556 1.00 93.50 96 ALA A C 1
ATOM 746 O O . ALA A 1 96 ? 1.651 10.355 6.801 1.00 93.50 96 ALA A O 1
ATOM 747 N N . GLY A 1 97 ? 3.222 8.878 7.428 1.00 89.50 97 GLY A N 1
ATOM 748 C CA . GLY A 1 97 ? 4.148 9.187 6.335 1.00 89.50 97 GLY A CA 1
ATOM 749 C C . GLY A 1 97 ? 3.586 8.832 4.955 1.00 89.50 97 GLY A C 1
ATOM 750 O O . GLY A 1 97 ? 3.683 9.639 4.035 1.00 89.50 97 GLY A O 1
ATOM 751 N N . LEU A 1 98 ? 2.945 7.667 4.820 1.00 88.31 98 LEU A N 1
ATOM 752 C CA . LEU A 1 98 ? 2.307 7.237 3.570 1.00 88.31 98 LEU A CA 1
ATOM 753 C C . LEU A 1 98 ? 1.142 8.158 3.182 1.00 88.31 98 LEU A C 1
ATOM 755 O O . LEU A 1 98 ? 1.058 8.577 2.033 1.00 88.31 98 LEU A O 1
ATOM 759 N N . ILE A 1 99 ? 0.289 8.531 4.139 1.00 90.44 99 ILE A N 1
ATOM 760 C CA . ILE A 1 99 ? -0.821 9.467 3.908 1.00 90.44 99 ILE A CA 1
ATOM 761 C C . ILE A 1 99 ? -0.289 10.848 3.512 1.00 90.44 99 ILE A C 1
ATOM 763 O O . ILE A 1 99 ? -0.777 11.441 2.554 1.00 90.44 99 ILE A O 1
ATOM 767 N N . ALA A 1 100 ? 0.751 11.345 4.189 1.00 87.56 100 ALA A N 1
ATOM 768 C CA . ALA A 1 100 ? 1.406 12.599 3.815 1.00 87.56 100 ALA A CA 1
ATOM 769 C C . ALA A 1 100 ? 2.046 12.538 2.414 1.00 87.56 100 ALA A C 1
ATOM 771 O O . ALA A 1 100 ? 2.131 13.559 1.737 1.00 87.56 100 ALA A O 1
ATOM 772 N N . GLY A 1 101 ? 2.469 11.348 1.979 1.00 81.75 101 GLY A N 1
ATOM 773 C CA . GLY A 1 101 ? 2.961 11.063 0.631 1.00 81.75 101 GLY A CA 1
ATOM 774 C C . GLY A 1 101 ? 1.870 10.817 -0.417 1.00 81.75 101 GLY A C 1
ATOM 775 O O . GLY A 1 101 ? 2.210 10.531 -1.560 1.00 81.75 101 GLY A O 1
ATOM 776 N N . GLY A 1 102 ? 0.586 10.918 -0.054 1.00 82.88 102 GLY A N 1
ATOM 777 C CA . GLY A 1 102 ? -0.549 10.806 -0.974 1.00 82.88 102 GLY A CA 1
ATOM 778 C C . GLY A 1 102 ? -1.283 9.463 -0.966 1.00 82.88 102 GLY A C 1
ATOM 779 O O . GLY A 1 102 ? -2.304 9.346 -1.636 1.00 82.88 102 GLY A O 1
ATOM 780 N N . ALA A 1 103 ? -0.839 8.463 -0.197 1.00 85.44 103 ALA A N 1
ATOM 781 C CA . ALA A 1 103 ? -1.564 7.197 -0.117 1.00 85.44 103 ALA A CA 1
ATOM 782 C C . ALA A 1 103 ? -2.894 7.347 0.632 1.00 85.44 103 ALA A C 1
ATOM 784 O O . ALA A 1 103 ? -2.984 7.961 1.697 1.00 85.44 103 ALA A O 1
ATOM 785 N N . THR A 1 104 ? -3.928 6.694 0.117 1.00 88.00 104 THR A N 1
ATOM 786 C CA . THR A 1 104 ? -5.226 6.609 0.785 1.00 88.00 104 THR A CA 1
ATOM 787 C C . THR A 1 104 ? -5.207 5.577 1.919 1.00 88.00 104 THR A C 1
ATOM 789 O O . THR A 1 104 ? -4.476 4.582 1.875 1.00 88.00 104 THR A O 1
ATOM 792 N N . TRP A 1 105 ? -6.044 5.754 2.949 1.00 88.44 105 TRP A N 1
ATOM 793 C CA . TRP A 1 105 ? -6.166 4.762 4.029 1.00 88.44 105 TRP A CA 1
ATOM 794 C C . TRP A 1 105 ? -6.636 3.398 3.492 1.00 88.44 105 TRP A C 1
ATOM 796 O O . TRP A 1 105 ? -6.226 2.347 3.995 1.00 88.44 105 TRP A O 1
ATOM 806 N N . GLY A 1 106 ? -7.464 3.389 2.440 1.00 86.00 106 GLY A N 1
ATOM 807 C CA . GLY A 1 106 ? -7.901 2.166 1.784 1.00 86.00 106 GLY A CA 1
ATOM 808 C C . GLY A 1 106 ? -6.748 1.458 1.083 1.00 86.00 106 GLY A C 1
ATOM 809 O O . GLY A 1 106 ? -6.655 0.232 1.151 1.00 86.00 106 GLY A O 1
ATOM 810 N N . ALA A 1 107 ? -5.828 2.196 0.453 1.00 82.81 107 ALA A N 1
ATOM 811 C CA . ALA A 1 107 ? -4.619 1.603 -0.113 1.00 82.81 107 ALA A CA 1
ATOM 812 C C . ALA A 1 107 ? -3.745 0.959 0.970 1.00 82.81 107 ALA A C 1
ATOM 814 O O . ALA A 1 107 ? -3.285 -0.170 0.786 1.00 82.81 107 ALA A O 1
ATOM 815 N N . ILE A 1 108 ? -3.596 1.617 2.123 1.00 86.56 108 ILE A N 1
ATOM 816 C CA . ILE A 1 108 ? -2.856 1.084 3.275 1.00 86.56 108 ILE A CA 1
ATOM 817 C C . ILE A 1 108 ? -3.482 -0.219 3.774 1.00 86.56 108 ILE A C 1
ATOM 819 O O . ILE A 1 108 ? -2.800 -1.239 3.824 1.00 86.56 108 ILE A O 1
ATOM 823 N N . THR A 1 109 ? -4.779 -0.223 4.084 1.00 86.25 109 THR A N 1
ATOM 824 C CA . THR A 1 109 ? -5.468 -1.422 4.601 1.00 86.25 109 THR A CA 1
ATOM 825 C C . THR A 1 109 ? -5.398 -2.587 3.615 1.00 86.25 109 THR A C 1
ATOM 827 O O . THR A 1 109 ? -5.012 -3.690 3.997 1.00 86.25 109 THR A O 1
ATOM 830 N N . ARG A 1 110 ? -5.685 -2.354 2.326 1.00 81.50 110 ARG A N 1
ATOM 831 C CA . ARG A 1 110 ? -5.574 -3.388 1.281 1.00 81.50 110 ARG A CA 1
ATOM 832 C C . ARG A 1 110 ? -4.168 -3.969 1.202 1.00 81.50 110 ARG A C 1
ATOM 834 O O . ARG A 1 110 ? -4.027 -5.179 1.049 1.00 81.50 110 ARG A O 1
ATOM 841 N N . SER A 1 111 ? -3.157 -3.116 1.305 1.00 78.44 111 SER A N 1
ATOM 842 C CA . SER A 1 111 ? -1.758 -3.528 1.274 1.00 78.44 111 SER A CA 1
ATOM 843 C C . SER A 1 111 ? -1.423 -4.402 2.486 1.00 78.44 111 SER A C 1
ATOM 845 O O . SER A 1 111 ? -0.927 -5.515 2.322 1.00 78.44 111 SER A O 1
ATOM 847 N N . VAL A 1 112 ? -1.786 -3.962 3.695 1.00 82.62 112 VAL A N 1
ATOM 848 C CA . VAL A 1 112 ? -1.565 -4.719 4.938 1.00 82.62 112 VAL A CA 1
ATOM 849 C C . VAL A 1 112 ? -2.160 -6.125 4.842 1.00 82.62 112 VAL A C 1
ATOM 851 O O . VAL A 1 112 ? -1.436 -7.103 5.024 1.00 82.62 112 VAL A O 1
ATOM 854 N N . HIS A 1 113 ? -3.434 -6.236 4.455 1.00 75.19 113 HIS A N 1
ATOM 855 C CA . HIS A 1 113 ? -4.146 -7.517 4.337 1.00 75.19 113 HIS A CA 1
ATOM 856 C C . HIS A 1 113 ? -3.503 -8.505 3.359 1.00 75.19 113 HIS A C 1
ATOM 858 O O . HIS A 1 113 ? -3.627 -9.715 3.535 1.00 75.19 113 HIS A O 1
ATOM 864 N N . ARG A 1 114 ? -2.812 -8.014 2.325 1.00 72.19 114 ARG A N 1
ATOM 865 C CA . ARG A 1 114 ? -2.143 -8.862 1.326 1.00 72.19 114 ARG A CA 1
ATOM 866 C C . ARG A 1 114 ? -0.721 -9.256 1.726 1.00 72.19 114 ARG A C 1
ATOM 868 O O . ARG A 1 114 ? -0.258 -10.323 1.339 1.00 72.19 114 ARG A O 1
ATOM 875 N N . SER A 1 115 ? -0.053 -8.429 2.525 1.00 66.94 115 SER A N 1
ATOM 876 C CA . SER A 1 115 ? 1.344 -8.623 2.937 1.00 66.94 115 SER A CA 1
ATOM 877 C C . SER A 1 115 ? 1.561 -9.645 4.065 1.00 66.94 115 SER A C 1
ATOM 879 O O . SER A 1 115 ? 2.704 -10.000 4.364 1.00 66.94 115 SER A O 1
ATOM 881 N N . GLY A 1 116 ? 0.485 -10.125 4.696 1.00 66.25 116 GLY A N 1
ATOM 882 C CA . GLY A 1 116 ? 0.547 -10.995 5.872 1.00 66.25 116 GLY A CA 1
ATOM 883 C C . GLY A 1 116 ? 0.500 -10.213 7.195 1.00 66.25 116 GLY A C 1
ATOM 884 O O . GLY A 1 116 ? 0.011 -9.086 7.228 1.00 66.25 116 GLY A O 1
ATOM 885 N N . PRO A 1 117 ? 0.949 -10.798 8.323 1.00 66.56 117 PRO A N 1
ATOM 886 C CA . PRO A 1 117 ? 0.777 -10.195 9.643 1.00 66.56 117 PRO A CA 1
ATOM 887 C C . PRO A 1 117 ? 1.416 -8.805 9.759 1.00 66.56 117 PRO A C 1
ATOM 889 O O . PRO A 1 117 ? 2.587 -8.621 9.424 1.00 66.56 117 PRO A O 1
ATOM 892 N N . VAL A 1 118 ? 0.691 -7.856 10.358 1.00 61.09 118 VAL A N 1
ATOM 893 C CA . VAL A 1 118 ? 1.160 -6.486 10.658 1.00 61.09 118 VAL A CA 1
ATOM 894 C C . VAL A 1 118 ? 2.516 -6.441 11.376 1.00 61.09 118 VAL A C 1
ATOM 896 O O . VAL A 1 118 ? 3.320 -5.537 11.141 1.00 61.09 118 VAL A O 1
ATOM 899 N N . ALA A 1 119 ? 2.833 -7.456 12.188 1.00 57.62 119 ALA A N 1
ATOM 900 C CA . ALA A 1 119 ? 4.130 -7.591 12.849 1.00 57.62 119 ALA A CA 1
ATOM 901 C C . ALA A 1 119 ? 5.309 -7.594 11.853 1.00 57.62 119 ALA A C 1
ATOM 903 O O . ALA A 1 119 ? 6.339 -6.972 12.120 1.00 57.62 119 ALA A O 1
ATOM 904 N N . SER A 1 120 ? 5.146 -8.213 10.680 1.00 62.19 120 SER A N 1
ATOM 905 C CA . SER A 1 120 ? 6.171 -8.300 9.632 1.00 62.19 120 SER A CA 1
ATOM 906 C C . SER A 1 120 ? 6.404 -6.973 8.896 1.00 62.19 120 SER A C 1
ATOM 908 O O . SER A 1 120 ? 7.444 -6.803 8.258 1.00 62.19 120 SER A O 1
ATOM 910 N N . LEU A 1 121 ? 5.480 -6.011 9.008 1.00 66.12 121 LEU A N 1
ATOM 911 C CA . LEU A 1 121 ? 5.571 -4.689 8.374 1.00 66.12 121 LEU A CA 1
ATOM 912 C C . LEU A 1 121 ? 6.389 -3.680 9.186 1.00 66.12 121 LEU A C 1
ATOM 914 O O . LEU A 1 121 ? 6.949 -2.728 8.633 1.00 66.12 121 LEU A O 1
ATOM 918 N N . THR A 1 122 ? 6.524 -3.884 10.498 1.00 67.44 122 THR A N 1
ATOM 919 C CA . THR A 1 122 ? 7.299 -2.976 11.363 1.00 67.44 122 THR A CA 1
ATOM 920 C C . THR A 1 122 ? 8.779 -2.893 10.962 1.00 67.44 122 THR A C 1
ATOM 922 O O . THR A 1 122 ? 9.363 -1.815 11.056 1.00 67.44 122 THR A O 1
ATOM 925 N N . ALA A 1 123 ? 9.354 -3.961 10.399 1.00 64.12 123 ALA A N 1
ATOM 926 C CA . ALA A 1 123 ? 10.752 -4.011 9.959 1.00 64.12 123 ALA A CA 1
ATOM 927 C C . ALA A 1 123 ? 10.995 -3.548 8.506 1.00 64.12 123 ALA A C 1
ATOM 929 O O . ALA A 1 123 ? 12.143 -3.413 8.102 1.00 64.12 123 ALA A O 1
ATOM 930 N N . LYS A 1 124 ? 9.943 -3.315 7.708 1.00 74.00 124 LYS A N 1
ATOM 931 C CA . LYS A 1 124 ? 10.054 -3.012 6.267 1.00 74.00 124 LYS A CA 1
ATOM 932 C C . LYS A 1 124 ? 9.935 -1.512 5.977 1.00 74.00 124 LYS A C 1
ATOM 934 O O . LYS A 1 124 ? 9.073 -0.850 6.558 1.00 74.00 124 LYS A O 1
ATOM 939 N N . SER A 1 125 ? 10.753 -0.976 5.075 1.00 72.38 125 SER A N 1
ATOM 940 C CA . SER A 1 125 ? 10.609 0.400 4.573 1.00 72.38 125 SER A CA 1
ATOM 941 C C . SER A 1 125 ? 9.435 0.470 3.590 1.00 72.38 125 SER A C 1
ATOM 943 O O . SER A 1 125 ? 9.361 -0.357 2.681 1.00 72.38 125 SER A O 1
ATOM 945 N N . LEU A 1 126 ? 8.505 1.409 3.806 1.00 77.44 126 LEU A N 1
ATOM 946 C CA . LEU A 1 126 ? 7.280 1.570 3.014 1.00 77.44 126 LEU A CA 1
ATOM 947 C C . LEU A 1 126 ? 7.298 2.926 2.315 1.00 77.44 126 LEU A C 1
ATOM 949 O O . LEU A 1 126 ? 7.438 3.941 2.995 1.00 77.44 126 LEU A O 1
ATOM 953 N N . ASN A 1 127 ? 7.104 2.942 0.998 1.00 76.38 127 ASN A N 1
ATOM 954 C CA . ASN A 1 127 ? 7.058 4.171 0.205 1.00 76.38 127 ASN A CA 1
ATOM 955 C C . ASN A 1 127 ? 5.800 4.217 -0.665 1.00 76.38 127 ASN A C 1
ATOM 957 O O . ASN A 1 127 ? 5.343 3.182 -1.151 1.00 76.38 127 ASN A O 1
ATOM 961 N N . VAL A 1 128 ? 5.272 5.421 -0.887 1.00 70.00 128 VAL A N 1
ATOM 962 C CA . VAL A 1 128 ? 4.281 5.684 -1.942 1.00 70.00 128 VAL A CA 1
ATOM 963 C C . VAL A 1 128 ? 5.041 5.908 -3.244 1.00 70.00 128 VAL A C 1
ATOM 965 O O . VAL A 1 128 ? 6.091 6.551 -3.227 1.00 70.00 128 VAL A O 1
ATOM 968 N N . GLY A 1 129 ? 4.554 5.379 -4.363 1.00 62.78 129 GLY A N 1
ATOM 969 C CA . GLY A 1 129 ? 5.256 5.524 -5.637 1.00 62.78 129 GLY A CA 1
ATOM 970 C C . GLY A 1 129 ? 4.339 5.588 -6.851 1.00 62.78 129 GLY A C 1
ATOM 971 O O . GLY A 1 129 ? 3.414 4.800 -6.987 1.00 62.78 129 GLY A O 1
ATOM 972 N N . SER A 1 130 ? 4.663 6.474 -7.791 1.00 53.66 130 SER A N 1
ATOM 973 C CA . SER A 1 130 ? 4.085 6.511 -9.142 1.00 53.66 130 SER A CA 1
ATOM 974 C C . SER A 1 130 ? 4.929 5.758 -10.174 1.00 53.66 130 SER A C 1
ATOM 976 O O . SER A 1 130 ? 4.540 5.695 -11.336 1.00 53.66 130 SER A O 1
ATOM 978 N N . GLN A 1 131 ? 6.059 5.179 -9.750 1.00 52.22 131 GLN A N 1
ATOM 979 C CA . GLN A 1 131 ? 7.078 4.527 -10.589 1.00 52.22 131 GLN A CA 1
ATOM 980 C C . GLN A 1 131 ? 6.522 3.508 -11.604 1.00 52.22 131 GLN A C 1
ATOM 982 O O . GLN A 1 131 ? 7.151 3.282 -12.627 1.00 52.22 131 GLN A O 1
ATOM 987 N N . HIS A 1 132 ? 5.329 2.947 -11.365 1.00 54.66 132 HIS A N 1
ATOM 988 C CA . HIS A 1 132 ? 4.653 2.009 -12.272 1.00 54.66 132 HIS A CA 1
ATOM 989 C C . HIS A 1 132 ? 3.211 2.444 -12.627 1.00 54.66 132 HIS A C 1
ATOM 991 O O . HIS A 1 132 ? 2.341 1.617 -12.887 1.00 54.66 132 HIS A O 1
ATOM 997 N N . GLY A 1 133 ? 2.916 3.750 -12.603 1.00 53.94 133 GLY A N 1
ATOM 998 C CA . GLY A 1 133 ? 1.651 4.316 -13.095 1.00 53.94 133 GLY A CA 1
ATOM 999 C C . GLY A 1 133 ? 0.437 4.205 -12.162 1.00 53.94 133 GLY A C 1
ATOM 1000 O O . GLY A 1 133 ? -0.674 4.537 -12.570 1.00 53.94 133 GLY A O 1
ATOM 1001 N N . ARG A 1 134 ? 0.617 3.781 -10.903 1.00 59.22 134 ARG A N 1
ATOM 1002 C CA . ARG A 1 134 ? -0.444 3.764 -9.878 1.00 59.22 134 ARG A CA 1
ATOM 1003 C C . ARG A 1 134 ? -0.148 4.764 -8.767 1.00 59.22 134 ARG A C 1
ATOM 1005 O O . ARG A 1 134 ? 0.739 4.522 -7.962 1.00 59.22 134 ARG A O 1
ATOM 1012 N N . ALA A 1 135 ? -0.920 5.847 -8.697 1.00 58.00 135 ALA A N 1
ATOM 1013 C CA . ALA A 1 135 ? -0.697 6.937 -7.741 1.00 58.00 135 ALA A CA 1
ATOM 1014 C C . ALA A 1 135 ? -0.783 6.510 -6.257 1.00 58.00 135 ALA A C 1
ATOM 1016 O O . ALA A 1 135 ? -0.073 7.068 -5.427 1.00 58.00 135 ALA A O 1
ATOM 1017 N N . ASP A 1 136 ? -1.578 5.481 -5.941 1.00 64.31 136 ASP A N 1
ATOM 1018 C CA . ASP A 1 136 ? -1.869 5.078 -4.555 1.00 64.31 136 ASP A CA 1
ATOM 1019 C C . ASP A 1 136 ? -1.161 3.780 -4.122 1.00 64.31 136 ASP A C 1
ATOM 1021 O O . ASP A 1 136 ? -1.488 3.207 -3.080 1.00 64.31 136 ASP A O 1
ATOM 1025 N N . ALA A 1 137 ? -0.238 3.250 -4.928 1.00 71.50 137 ALA A N 1
ATOM 1026 C CA . ALA A 1 137 ? 0.432 1.991 -4.613 1.00 71.50 137 ALA A CA 1
ATOM 1027 C C . ALA A 1 137 ? 1.498 2.168 -3.515 1.00 71.50 137 ALA A C 1
ATOM 1029 O O . ALA A 1 137 ? 2.219 3.168 -3.467 1.00 71.50 137 ALA A O 1
ATOM 1030 N N . ILE A 1 138 ? 1.598 1.166 -2.635 1.00 77.06 138 ILE A N 1
ATOM 1031 C CA . ILE A 1 138 ? 2.588 1.106 -1.554 1.00 77.06 138 ILE A CA 1
ATOM 1032 C C . ILE A 1 138 ? 3.633 0.059 -1.923 1.00 77.06 138 ILE A C 1
ATOM 1034 O O . ILE A 1 138 ? 3.287 -1.081 -2.229 1.00 77.06 138 ILE A O 1
ATOM 1038 N N . TYR A 1 139 ? 4.905 0.436 -1.850 1.00 76.06 139 TYR A N 1
ATOM 1039 C CA . TYR A 1 139 ? 6.035 -0.391 -2.264 1.00 76.06 139 TYR A CA 1
ATOM 1040 C C . TYR A 1 139 ? 6.961 -0.699 -1.092 1.00 76.06 139 TYR A C 1
ATOM 1042 O O . TYR A 1 139 ? 7.083 0.084 -0.143 1.00 76.06 139 TYR A O 1
ATOM 1050 N N . LEU A 1 140 ? 7.634 -1.844 -1.195 1.00 72.25 140 LEU A N 1
ATOM 1051 C CA . LEU A 1 140 ? 8.749 -2.220 -0.331 1.00 72.25 140 LEU A CA 1
ATOM 1052 C C . LEU A 1 140 ? 10.053 -1.550 -0.795 1.00 72.25 140 LEU A C 1
ATOM 1054 O O . LEU A 1 140 ? 10.154 -1.054 -1.918 1.00 72.25 140 LEU A O 1
ATOM 1058 N N . GLU A 1 141 ? 11.058 -1.532 0.082 1.00 66.56 141 GLU A N 1
ATOM 1059 C CA . GLU A 1 141 ? 12.387 -0.972 -0.198 1.00 66.56 141 GLU A CA 1
ATOM 1060 C C . GLU A 1 141 ? 12.956 -1.442 -1.547 1.00 66.56 141 GLU A C 1
ATOM 1062 O O . GLU A 1 141 ? 12.930 -2.631 -1.860 1.00 66.56 141 GLU A O 1
ATOM 1067 N N . GLY A 1 142 ? 13.445 -0.494 -2.351 1.00 60.28 142 GLY A N 1
ATOM 1068 C CA . GLY A 1 142 ? 13.936 -0.736 -3.712 1.00 60.28 142 GLY A CA 1
ATOM 1069 C C . GLY A 1 142 ? 12.880 -0.599 -4.813 1.00 60.28 142 GLY A C 1
ATOM 1070 O O . GLY A 1 142 ? 13.245 -0.608 -5.980 1.00 60.28 142 GLY A O 1
ATOM 1071 N N . GLY A 1 143 ? 11.589 -0.461 -4.483 1.00 62.22 143 GLY A N 1
ATOM 1072 C CA . GLY A 1 143 ? 10.532 -0.178 -5.464 1.00 62.22 143 GLY A CA 1
ATOM 1073 C C . GLY A 1 143 ? 10.178 -1.338 -6.405 1.00 62.22 143 GLY A C 1
ATOM 1074 O O . GLY A 1 143 ? 9.225 -1.222 -7.167 1.00 62.22 143 GLY A O 1
ATOM 1075 N N . GLN A 1 144 ? 10.886 -2.464 -6.312 1.00 58.56 144 GLN A N 1
ATOM 1076 C CA . GLN A 1 144 ? 10.743 -3.633 -7.187 1.00 58.56 144 GLN A CA 1
ATOM 1077 C C . GLN A 1 144 ? 9.532 -4.520 -6.848 1.00 58.56 144 GLN A C 1
ATOM 1079 O O . GLN A 1 144 ? 9.240 -5.481 -7.558 1.00 58.56 144 GLN A O 1
ATOM 1084 N N . SER A 1 145 ? 8.825 -4.246 -5.746 1.00 63.41 145 SER A N 1
ATOM 1085 C CA . SER A 1 145 ? 7.631 -5.007 -5.370 1.00 63.41 145 SER A CA 1
ATOM 1086 C C . SER A 1 145 ? 6.587 -4.138 -4.674 1.00 63.41 145 SER A C 1
ATOM 1088 O O . SER A 1 145 ? 6.897 -3.403 -3.727 1.00 63.41 145 SER A O 1
ATOM 1090 N N . GLU A 1 146 ? 5.344 -4.245 -5.147 1.00 71.62 146 GLU A N 1
ATOM 1091 C CA . GLU A 1 146 ? 4.169 -3.733 -4.441 1.00 71.62 146 GLU A CA 1
ATOM 1092 C C . GLU A 1 146 ? 3.940 -4.558 -3.165 1.00 71.62 146 GLU A C 1
ATOM 1094 O O . GLU A 1 146 ? 4.214 -5.759 -3.089 1.00 71.62 146 GLU A O 1
ATOM 1099 N N . LEU A 1 147 ? 3.396 -3.913 -2.133 1.00 70.94 147 LEU A N 1
ATOM 1100 C CA . LEU A 1 147 ? 3.099 -4.544 -0.846 1.00 70.94 147 LEU A CA 1
ATOM 1101 C C . LEU A 1 147 ? 1.950 -5.572 -0.923 1.00 70.94 147 LEU A C 1
ATOM 1103 O O . LEU A 1 147 ? 1.556 -6.141 0.092 1.00 70.94 147 LEU A O 1
ATOM 1107 N N . ASP A 1 148 ? 1.419 -5.823 -2.120 1.00 61.94 148 ASP A N 1
ATOM 1108 C CA . ASP A 1 148 ? 0.469 -6.886 -2.415 1.00 61.94 148 ASP A CA 1
ATOM 1109 C C . ASP A 1 148 ? 1.121 -8.208 -2.859 1.00 61.94 148 ASP A C 1
ATOM 1111 O O . ASP A 1 148 ? 0.414 -9.155 -3.209 1.00 61.94 148 ASP A O 1
ATOM 1115 N N . GLY A 1 149 ? 2.456 -8.282 -2.808 1.00 54.41 149 GLY A N 1
ATOM 1116 C CA . GLY A 1 149 ? 3.232 -9.472 -3.150 1.00 54.41 149 GLY A CA 1
ATOM 1117 C C . GLY A 1 149 ? 3.504 -9.619 -4.646 1.00 54.41 149 GLY A C 1
ATOM 1118 O O . GLY A 1 149 ? 4.074 -10.631 -5.058 1.00 54.41 149 GLY A O 1
ATOM 1119 N N . GLN A 1 150 ? 3.121 -8.635 -5.462 1.00 55.56 150 GLN A N 1
ATOM 1120 C CA . GLN A 1 150 ? 3.461 -8.615 -6.877 1.00 55.56 150 GLN A CA 1
ATOM 1121 C C . GLN A 1 150 ? 4.893 -8.107 -7.056 1.00 55.56 150 GLN A C 1
ATOM 1123 O O . GLN A 1 150 ? 5.275 -7.040 -6.563 1.00 55.56 150 GLN A O 1
ATOM 1128 N N . LEU A 1 151 ? 5.698 -8.899 -7.762 1.00 53.91 151 LEU A N 1
ATOM 1129 C CA . LEU A 1 151 ? 6.973 -8.444 -8.301 1.00 53.91 151 LEU A CA 1
ATOM 1130 C C . LEU A 1 151 ? 6.673 -7.563 -9.507 1.00 53.91 151 LEU A C 1
ATOM 1132 O O . LEU A 1 151 ? 5.977 -7.990 -10.431 1.00 53.91 151 LEU A O 1
ATOM 1136 N N . LEU A 1 152 ? 7.191 -6.343 -9.484 1.00 54.94 152 LEU A N 1
ATOM 1137 C CA . LEU A 1 152 ? 7.127 -5.449 -10.622 1.00 54.94 152 LEU A CA 1
ATOM 1138 C C . LEU A 1 152 ? 8.425 -5.587 -11.397 1.00 54.94 152 LEU A C 1
ATOM 1140 O O . LEU A 1 152 ? 9.513 -5.318 -10.889 1.00 54.94 152 LEU A O 1
ATOM 1144 N N . PHE A 1 153 ? 8.288 -6.053 -12.631 1.00 49.09 153 PHE A N 1
ATOM 1145 C CA . PHE A 1 153 ? 9.364 -5.989 -13.598 1.00 49.09 153 PHE A CA 1
ATOM 1146 C C . PHE A 1 153 ? 9.330 -4.599 -14.216 1.00 49.09 153 PHE A C 1
ATOM 1148 O O . PHE A 1 153 ? 8.347 -4.231 -14.860 1.00 49.09 153 PHE A O 1
ATOM 1155 N N . ASP A 1 154 ? 10.401 -3.841 -14.006 1.00 47.03 154 ASP A N 1
ATOM 1156 C CA . ASP A 1 154 ? 10.658 -2.636 -14.779 1.00 47.03 154 ASP A CA 1
ATOM 1157 C C . ASP A 1 154 ? 10.912 -3.066 -16.229 1.00 47.03 154 ASP A C 1
ATOM 1159 O O . ASP A 1 154 ? 11.986 -3.556 -16.578 1.00 47.03 154 ASP A O 1
ATOM 1163 N N . LEU A 1 155 ? 9.873 -2.979 -17.059 1.00 50.97 155 LEU A N 1
ATOM 1164 C CA . LEU A 1 155 ? 9.963 -3.258 -18.492 1.00 50.97 155 LEU A CA 1
ATOM 1165 C C . LEU A 1 155 ? 10.540 -2.063 -19.273 1.00 50.97 155 LEU A C 1
ATOM 1167 O O . LEU A 1 155 ? 10.502 -2.074 -20.502 1.00 50.97 155 LEU A O 1
ATOM 1171 N N . GLY A 1 156 ? 11.072 -1.049 -18.579 1.00 47.97 156 GLY A N 1
ATOM 1172 C CA . GLY A 1 156 ? 11.271 0.279 -19.130 1.00 47.97 156 GLY A CA 1
ATOM 1173 C C . GLY A 1 156 ? 9.913 0.963 -19.203 1.00 47.97 156 GLY A C 1
ATOM 1174 O O . GLY A 1 156 ? 8.990 0.475 -19.856 1.00 47.97 156 GLY A O 1
ATOM 1175 N N . ALA A 1 157 ? 9.761 2.064 -18.474 1.00 44.22 157 ALA A N 1
ATOM 1176 C CA . ALA A 1 157 ? 8.534 2.841 -18.444 1.00 44.22 157 ALA A CA 1
ATOM 1177 C C . ALA A 1 157 ? 7.968 3.043 -19.862 1.00 44.22 157 ALA A C 1
ATOM 1179 O O . ALA A 1 157 ? 8.597 3.671 -20.713 1.00 44.22 157 ALA A O 1
ATOM 1180 N N . ALA A 1 158 ? 6.741 2.570 -20.091 1.00 46.72 158 ALA A N 1
ATOM 1181 C CA . ALA A 1 158 ? 5.836 3.259 -20.996 1.00 46.72 158 ALA A CA 1
ATOM 1182 C C . ALA A 1 158 ? 5.620 4.641 -20.367 1.00 46.72 158 ALA A C 1
ATOM 1184 O O . ALA A 1 158 ? 4.761 4.817 -19.500 1.00 46.72 158 ALA A O 1
ATOM 1185 N N . THR A 1 159 ? 6.524 5.572 -20.667 1.00 45.69 159 THR A N 1
ATOM 1186 C CA . THR A 1 159 ? 6.468 6.930 -20.151 1.00 45.69 159 THR A CA 1
ATOM 1187 C C . THR A 1 159 ? 5.125 7.512 -20.539 1.00 45.69 159 THR A C 1
ATOM 1189 O O . THR A 1 159 ? 4.701 7.445 -21.689 1.00 45.69 159 THR A O 1
ATOM 1192 N N . GLN A 1 160 ? 4.436 8.010 -19.519 1.00 46.53 160 GLN A N 1
ATOM 1193 C CA . GLN A 1 160 ? 3.199 8.756 -19.629 1.00 46.53 160 GLN A CA 1
ATOM 1194 C C . GLN A 1 160 ? 3.458 10.022 -20.444 1.00 46.53 160 GLN A C 1
ATOM 1196 O O . GLN A 1 160 ? 3.852 11.056 -19.917 1.00 46.53 160 GLN A O 1
ATOM 1201 N N . GLY A 1 161 ? 3.220 9.895 -21.730 1.00 45.00 161 GLY A N 1
ATOM 1202 C CA . GLY A 1 161 ? 3.000 10.934 -22.708 1.00 45.00 161 GLY A CA 1
ATOM 1203 C C . GLY A 1 161 ? 2.182 10.242 -23.780 1.00 45.00 161 GLY A C 1
ATOM 1204 O O . GLY A 1 161 ? 2.404 9.064 -24.061 1.00 45.00 161 GLY A O 1
ATOM 1205 N N . ASP A 1 162 ? 1.192 10.918 -24.336 1.00 52.06 162 ASP A N 1
ATOM 1206 C CA . ASP A 1 162 ? 0.543 10.478 -25.571 1.00 52.06 162 ASP A CA 1
ATOM 1207 C C . ASP A 1 162 ? 1.549 10.675 -26.727 1.00 52.06 162 ASP A C 1
ATOM 1209 O O . ASP A 1 162 ? 1.260 11.383 -27.683 1.00 52.06 162 ASP A O 1
ATOM 1213 N N . ASP A 1 163 ? 2.781 10.158 -26.571 1.00 59.31 163 ASP A N 1
ATOM 1214 C CA . ASP A 1 163 ? 3.845 10.233 -27.563 1.00 59.31 163 ASP A CA 1
ATOM 1215 C C . ASP A 1 163 ? 3.357 9.352 -28.703 1.00 59.31 163 ASP A C 1
ATOM 1217 O O . ASP A 1 163 ? 3.333 8.116 -28.608 1.00 59.31 163 ASP A O 1
ATOM 1221 N N . THR A 1 164 ? 2.863 9.992 -29.753 1.00 78.38 164 THR A N 1
ATOM 1222 C CA . THR A 1 164 ? 2.374 9.264 -30.910 1.00 78.38 164 THR A CA 1
ATOM 1223 C C . THR A 1 164 ? 3.543 8.505 -31.543 1.00 78.38 164 THR A C 1
ATOM 1225 O O . THR A 1 164 ? 4.711 8.842 -31.340 1.00 78.38 164 THR A O 1
ATOM 1228 N N . LEU A 1 165 ? 3.252 7.460 -32.326 1.00 81.00 165 LEU A N 1
ATOM 1229 C CA . LEU A 1 165 ? 4.289 6.753 -33.094 1.00 81.00 165 LEU A CA 1
ATOM 1230 C C . LEU A 1 165 ? 5.163 7.747 -33.887 1.00 81.00 165 LEU A C 1
ATOM 1232 O O . LEU A 1 165 ? 6.371 7.565 -33.974 1.00 81.00 165 LEU A O 1
ATOM 1236 N N . GLU A 1 166 ? 4.549 8.809 -34.414 1.00 82.81 166 GLU A N 1
ATOM 1237 C CA . GLU A 1 166 ? 5.202 9.865 -35.190 1.00 82.81 166 GLU A CA 1
ATOM 1238 C C . GLU A 1 166 ? 6.160 10.720 -34.340 1.00 82.81 166 GLU A C 1
ATOM 1240 O O . GLU A 1 166 ? 7.290 10.974 -34.764 1.00 82.81 166 GLU A O 1
ATOM 1245 N N . ASP A 1 167 ? 5.768 11.087 -33.115 1.00 85.06 167 ASP A N 1
ATOM 1246 C CA . ASP A 1 167 ? 6.633 11.830 -32.187 1.00 85.06 167 ASP A CA 1
ATOM 1247 C C . ASP A 1 167 ? 7.850 10.993 -31.767 1.00 85.06 167 ASP A C 1
ATOM 1249 O O . ASP A 1 167 ? 8.983 11.475 -31.800 1.00 85.06 167 ASP A O 1
ATOM 1253 N N . LEU A 1 168 ? 7.630 9.713 -31.440 1.00 84.94 168 LEU A N 1
ATOM 1254 C CA . LEU A 1 168 ? 8.701 8.781 -31.067 1.00 84.94 168 LEU A CA 1
ATOM 1255 C C . LEU A 1 168 ? 9.679 8.534 -32.209 1.00 84.94 168 LEU A C 1
ATOM 1257 O O . LEU A 1 168 ? 10.883 8.431 -31.978 1.00 84.94 168 LEU A O 1
ATOM 1261 N N . PHE A 1 169 ? 9.167 8.430 -33.433 1.00 91.56 169 PHE A N 1
ATOM 1262 C CA . PHE A 1 169 ? 10.001 8.248 -34.610 1.00 91.56 169 PHE A CA 1
ATOM 1263 C C . PHE A 1 169 ? 10.862 9.490 -34.861 1.00 91.56 169 PHE A C 1
ATOM 1265 O O . PHE A 1 169 ? 12.070 9.369 -35.050 1.00 91.56 169 PHE A O 1
ATOM 1272 N N . THR A 1 170 ? 10.268 10.681 -34.762 1.00 92.12 170 THR A N 1
ATOM 1273 C CA . THR A 1 170 ? 10.981 11.957 -34.931 1.00 92.12 170 THR A CA 1
ATOM 1274 C C . THR A 1 170 ? 12.069 12.147 -33.868 1.00 92.12 170 THR A C 1
ATOM 1276 O O . THR A 1 170 ? 13.178 12.588 -34.172 1.00 92.12 170 THR A O 1
ATOM 1279 N N . GLU A 1 171 ? 11.788 11.799 -32.609 1.00 88.25 171 GLU A N 1
ATOM 1280 C CA . GLU A 1 171 ? 12.780 11.861 -31.530 1.00 88.25 171 GLU A CA 1
ATOM 1281 C C . GLU A 1 171 ? 13.916 10.846 -31.742 1.00 88.25 171 GLU A C 1
ATOM 1283 O O . GLU A 1 171 ? 15.081 11.162 -31.493 1.00 88.25 171 GLU A O 1
ATOM 1288 N N . ALA A 1 172 ? 13.597 9.646 -32.241 1.00 90.94 172 ALA A N 1
ATOM 1289 C CA . ALA A 1 172 ? 14.591 8.623 -32.555 1.00 90.94 172 ALA A CA 1
ATOM 1290 C C . ALA A 1 172 ? 15.556 9.084 -33.656 1.00 90.94 172 ALA A C 1
ATOM 1292 O O . ALA A 1 172 ? 16.767 8.917 -33.509 1.00 90.94 172 ALA A O 1
ATOM 1293 N N . GLU A 1 173 ? 15.038 9.710 -34.716 1.00 92.62 173 GLU A N 1
ATOM 1294 C CA . GLU A 1 173 ? 15.854 10.305 -35.781 1.00 92.62 173 GLU A CA 1
ATOM 1295 C C . GLU A 1 173 ? 16.751 11.425 -35.237 1.00 92.62 173 GLU A C 1
ATOM 1297 O O . GLU A 1 173 ? 17.952 11.441 -35.503 1.00 92.62 173 GLU A O 1
ATOM 1302 N N . ALA A 1 174 ? 16.209 12.317 -34.403 1.00 91.38 174 ALA A N 1
ATOM 1303 C CA . ALA A 1 174 ? 16.989 13.396 -33.800 1.00 91.38 174 ALA A CA 1
ATOM 1304 C C . ALA A 1 174 ? 18.119 12.871 -32.891 1.00 91.38 174 ALA A C 1
ATOM 1306 O O . ALA A 1 174 ? 19.229 13.412 -32.895 1.00 91.38 174 ALA A O 1
ATOM 1307 N N . ALA A 1 175 ? 17.863 11.808 -32.122 1.00 84.31 175 ALA A N 1
ATOM 1308 C CA . ALA A 1 175 ? 18.875 11.150 -31.296 1.00 84.31 175 ALA A CA 1
ATOM 1309 C C . ALA A 1 175 ? 19.950 10.452 -32.151 1.00 84.31 175 ALA A C 1
ATOM 1311 O O . ALA A 1 175 ? 21.141 10.543 -31.840 1.00 84.31 175 ALA A O 1
ATOM 1312 N N . GLU A 1 176 ? 19.549 9.810 -33.252 1.00 91.00 176 GLU A N 1
ATOM 1313 C CA . GLU A 1 176 ? 20.457 9.178 -34.213 1.00 91.00 176 GLU A CA 1
ATOM 1314 C C . GLU A 1 176 ? 21.384 10.213 -34.868 1.00 91.00 176 GLU A C 1
ATOM 1316 O O . GLU A 1 176 ? 22.604 10.026 -34.875 1.00 91.00 176 GLU A O 1
ATOM 1321 N N . GLU A 1 177 ? 20.832 11.333 -35.344 1.00 92.50 177 GLU A N 1
ATOM 1322 C CA . GLU A 1 177 ? 21.595 12.460 -35.898 1.00 92.50 177 GLU A CA 1
ATOM 1323 C C . GLU A 1 177 ? 22.532 13.093 -34.860 1.00 92.50 177 GLU A C 1
ATOM 1325 O O . GLU A 1 177 ? 23.644 13.519 -35.188 1.00 92.50 177 GLU A O 1
ATOM 1330 N N . GLY A 1 178 ? 22.108 13.115 -33.594 1.00 88.88 178 GLY A N 1
ATOM 1331 C CA . GLY A 1 178 ? 22.911 13.555 -32.454 1.00 88.88 178 GLY A CA 1
ATOM 1332 C C . GLY A 1 178 ? 24.040 12.594 -32.061 1.00 88.88 178 GLY A C 1
ATOM 1333 O O . GLY A 1 178 ? 24.872 12.952 -31.225 1.00 88.88 178 GLY A O 1
ATOM 1334 N N . GLY A 1 179 ? 24.096 11.395 -32.652 1.00 89.38 179 GLY A N 1
ATOM 1335 C CA . GLY A 1 179 ? 25.079 10.356 -32.341 1.00 89.38 179 GLY A CA 1
ATOM 1336 C C . GLY A 1 179 ? 24.780 9.559 -31.067 1.00 89.38 179 GLY A C 1
ATOM 1337 O O . GLY A 1 179 ? 25.607 8.740 -30.660 1.00 89.38 179 GLY A O 1
ATOM 1338 N N . ASP A 1 180 ? 23.617 9.760 -30.440 1.00 89.00 180 ASP A N 1
ATOM 1339 C CA . ASP A 1 180 ? 23.148 8.943 -29.317 1.00 89.00 180 ASP A CA 1
ATOM 1340 C C . ASP A 1 180 ? 22.491 7.661 -29.840 1.00 89.00 180 ASP A C 1
ATOM 1342 O O . ASP A 1 180 ? 21.272 7.483 -29.843 1.00 89.00 180 ASP A O 1
ATOM 1346 N N . HIS A 1 181 ? 23.333 6.755 -30.330 1.00 85.75 181 HIS A N 1
ATOM 1347 C CA . HIS A 1 181 ? 22.891 5.499 -30.927 1.00 85.75 181 HIS A CA 1
ATOM 1348 C C . HIS A 1 181 ? 22.154 4.582 -29.933 1.00 85.75 181 HIS A C 1
ATOM 1350 O O . HIS A 1 181 ? 21.246 3.852 -30.334 1.00 85.75 181 HIS A O 1
ATOM 1356 N N . ASP A 1 182 ? 22.490 4.626 -28.641 1.00 81.25 182 ASP A N 1
ATOM 1357 C CA . ASP A 1 182 ? 21.796 3.827 -27.624 1.00 81.25 182 ASP A CA 1
ATOM 1358 C C . ASP A 1 182 ? 20.419 4.416 -27.283 1.00 81.25 182 ASP A C 1
ATOM 1360 O O . ASP A 1 182 ? 19.443 3.662 -27.193 1.00 81.25 182 ASP A O 1
ATOM 1364 N N . GLY A 1 183 ? 20.312 5.745 -27.165 1.00 77.19 183 GLY A N 1
ATOM 1365 C CA . GLY A 1 183 ? 19.036 6.444 -26.999 1.00 77.19 183 GLY A CA 1
ATOM 1366 C C . GLY A 1 183 ? 18.102 6.248 -28.195 1.00 77.19 183 GLY A C 1
ATOM 1367 O O . GLY A 1 183 ? 16.950 5.840 -28.023 1.00 77.19 183 GLY A O 1
ATOM 1368 N N . ALA A 1 184 ? 18.615 6.421 -29.416 1.00 86.00 184 ALA A N 1
ATOM 1369 C CA . ALA A 1 184 ? 17.860 6.203 -30.649 1.00 86.00 184 ALA A CA 1
ATOM 1370 C C . ALA A 1 184 ? 17.349 4.756 -30.768 1.00 86.00 184 ALA A C 1
ATOM 1372 O O . ALA A 1 184 ? 16.178 4.523 -31.074 1.00 86.00 184 ALA A O 1
ATOM 1373 N N . ALA A 1 185 ? 18.186 3.759 -30.449 1.00 88.00 185 ALA A N 1
ATOM 1374 C CA . ALA A 1 185 ? 17.773 2.357 -30.474 1.00 88.00 185 ALA A CA 1
ATOM 1375 C C . ALA A 1 185 ? 16.632 2.055 -29.483 1.00 88.00 185 ALA A C 1
ATOM 1377 O O . ALA A 1 185 ? 15.737 1.262 -29.796 1.00 88.00 185 ALA A O 1
ATOM 1378 N N . ALA A 1 186 ? 16.640 2.686 -28.305 1.00 83.75 186 ALA A N 1
ATOM 1379 C CA . ALA A 1 186 ? 15.571 2.547 -27.320 1.00 83.75 186 ALA A CA 1
ATOM 1380 C C . ALA A 1 186 ? 14.252 3.181 -27.802 1.00 83.75 186 ALA A C 1
ATOM 1382 O O . ALA A 1 186 ? 13.186 2.587 -27.621 1.00 83.75 186 ALA A O 1
ATOM 1383 N N . LEU A 1 187 ? 14.314 4.339 -28.466 1.00 85.88 187 LEU A N 1
ATOM 1384 C CA . LEU A 1 187 ? 13.142 5.004 -29.042 1.00 85.88 187 LEU A CA 1
ATOM 1385 C C . LEU A 1 187 ? 12.542 4.193 -30.200 1.00 85.88 187 LEU A C 1
ATOM 1387 O O . LEU A 1 187 ? 11.354 3.873 -30.163 1.00 85.88 187 LEU A O 1
ATOM 1391 N N . TYR A 1 188 ? 13.355 3.706 -31.143 1.00 90.31 188 TYR A N 1
ATOM 1392 C CA . TYR A 1 188 ? 12.867 2.807 -32.198 1.00 90.31 188 TYR A CA 1
ATOM 1393 C C . TYR A 1 188 ? 12.306 1.487 -31.646 1.00 90.31 188 TYR A C 1
ATOM 1395 O O . TYR A 1 188 ? 11.372 0.914 -32.208 1.00 90.31 188 TYR A O 1
ATOM 1403 N N . GLN A 1 189 ? 12.827 0.985 -30.520 1.00 90.50 189 GLN A N 1
ATOM 1404 C CA . GLN A 1 189 ? 12.221 -0.159 -29.837 1.00 90.50 189 GLN A CA 1
ATOM 1405 C C . GLN A 1 189 ? 10.813 0.153 -29.316 1.00 90.50 189 GLN A C 1
ATOM 1407 O O . GLN A 1 189 ? 9.957 -0.732 -29.374 1.00 90.50 189 GLN A O 1
ATOM 1412 N N . ARG A 1 190 ? 10.557 1.378 -28.840 1.00 82.19 190 ARG A N 1
ATOM 1413 C CA . ARG A 1 190 ? 9.206 1.821 -28.466 1.00 82.19 190 ARG A CA 1
ATOM 1414 C C . ARG A 1 190 ? 8.302 1.916 -29.698 1.00 82.19 190 ARG A C 1
ATOM 1416 O O . ARG A 1 190 ? 7.192 1.395 -29.632 1.00 82.19 190 ARG A O 1
ATOM 1423 N N . CYS A 1 191 ? 8.784 2.446 -30.829 1.00 85.12 191 CYS A N 1
ATOM 1424 C CA . CYS A 1 191 ? 8.029 2.444 -32.093 1.00 85.12 191 CYS A CA 1
ATOM 1425 C C . CYS A 1 191 ? 7.601 1.022 -32.487 1.00 85.12 191 CYS A C 1
ATOM 1427 O O . CYS A 1 191 ? 6.424 0.771 -32.721 1.00 85.12 191 CYS A O 1
ATOM 1429 N N . LEU A 1 192 ? 8.526 0.059 -32.432 1.00 85.75 192 LEU A N 1
ATOM 1430 C CA . LEU A 1 192 ? 8.262 -1.353 -32.748 1.00 85.75 192 LEU A CA 1
ATOM 1431 C C . LEU A 1 192 ? 7.370 -2.079 -31.732 1.00 85.75 192 LEU A C 1
ATOM 1433 O O . LEU A 1 192 ? 6.847 -3.154 -32.025 1.00 85.75 192 LEU A O 1
ATOM 1437 N N . ALA A 1 193 ? 7.232 -1.549 -30.517 1.00 81.81 193 ALA A N 1
ATOM 1438 C CA . ALA A 1 193 ? 6.271 -2.064 -29.549 1.00 81.81 193 ALA A CA 1
ATOM 1439 C C . ALA A 1 193 ? 4.841 -1.601 -29.876 1.00 81.81 193 ALA A C 1
ATOM 1441 O O . ALA A 1 193 ? 3.893 -2.331 -29.585 1.00 81.81 193 ALA A O 1
ATOM 1442 N N . ILE A 1 194 ? 4.697 -0.418 -30.487 1.00 80.56 194 ILE A N 1
ATOM 1443 C CA . ILE A 1 194 ? 3.418 0.150 -30.935 1.00 80.56 194 ILE A CA 1
ATOM 1444 C C . ILE A 1 194 ? 3.012 -0.452 -32.286 1.00 80.56 194 ILE A C 1
ATOM 1446 O O . ILE A 1 194 ? 1.905 -0.977 -32.404 1.00 80.56 194 ILE A O 1
ATOM 1450 N N . ASP A 1 195 ? 3.913 -0.437 -33.271 1.00 83.00 195 ASP A N 1
ATOM 1451 C CA . ASP A 1 195 ? 3.749 -1.105 -34.564 1.00 83.00 195 ASP A CA 1
ATOM 1452 C C . ASP A 1 195 ? 4.880 -2.121 -34.809 1.00 83.00 195 ASP A C 1
ATOM 1454 O O . ASP A 1 195 ? 5.948 -1.786 -35.328 1.00 83.00 195 ASP A O 1
ATOM 1458 N N . PRO A 1 196 ? 4.653 -3.407 -34.484 1.00 86.69 196 PRO A N 1
ATOM 1459 C CA . PRO A 1 196 ? 5.628 -4.468 -34.731 1.00 86.69 196 PRO A CA 1
ATOM 1460 C C . PRO A 1 196 ? 5.911 -4.754 -36.212 1.00 86.69 196 PRO A C 1
ATOM 1462 O O . PRO A 1 196 ? 6.781 -5.583 -36.501 1.00 86.69 196 PRO A O 1
ATOM 1465 N N . THR A 1 197 ? 5.147 -4.158 -37.133 1.00 91.12 197 THR A N 1
ATOM 1466 C CA . THR A 1 197 ? 5.250 -4.378 -38.582 1.00 91.12 197 THR A CA 1
ATOM 1467 C C . THR A 1 197 ? 5.969 -3.258 -39.327 1.00 91.12 197 THR A C 1
ATOM 1469 O O . THR A 1 197 ? 6.188 -3.387 -40.531 1.00 91.12 197 THR A O 1
ATOM 1472 N N . ASP A 1 198 ? 6.416 -2.221 -38.619 1.00 92.31 198 ASP A N 1
ATOM 1473 C CA .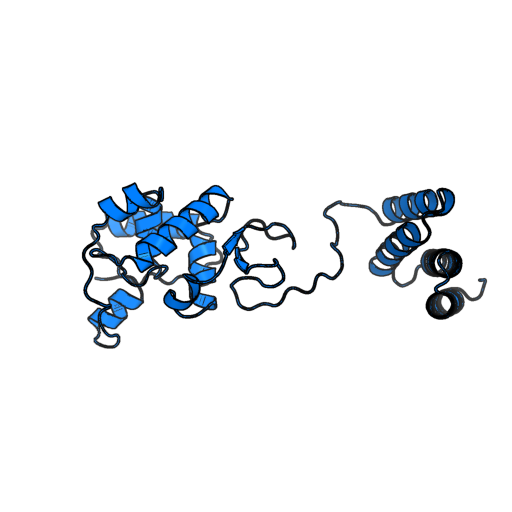 ASP A 1 198 ? 7.208 -1.137 -39.191 1.00 92.31 198 ASP A CA 1
ATOM 1474 C C . ASP A 1 198 ? 8.631 -1.612 -39.545 1.00 92.31 198 ASP A C 1
ATOM 1476 O O . ASP A 1 198 ? 9.525 -1.749 -38.700 1.00 92.31 198 ASP A O 1
ATOM 1480 N N . ALA A 1 199 ? 8.839 -1.891 -40.833 1.00 94.75 199 ALA A N 1
ATOM 1481 C CA . ALA A 1 199 ? 10.128 -2.310 -41.367 1.00 94.75 199 ALA A CA 1
ATOM 1482 C C . ALA A 1 199 ? 11.199 -1.210 -41.259 1.00 94.75 199 ALA A C 1
ATOM 1484 O O . ALA A 1 199 ? 12.371 -1.530 -41.047 1.00 94.75 199 ALA A O 1
ATOM 1485 N N . ILE A 1 200 ? 10.809 0.068 -41.347 1.00 95.88 200 ILE A N 1
ATOM 1486 C CA . ILE A 1 200 ? 11.732 1.205 -41.274 1.00 95.88 200 ILE A CA 1
ATOM 1487 C C . ILE A 1 200 ? 12.253 1.337 -39.840 1.00 95.88 200 ILE A C 1
ATOM 1489 O O . ILE A 1 200 ? 13.465 1.390 -39.636 1.00 95.88 200 ILE A O 1
ATOM 1493 N N . ALA A 1 201 ? 11.373 1.292 -38.834 1.00 94.56 201 ALA A N 1
ATOM 1494 C CA . ALA A 1 201 ? 11.792 1.335 -37.431 1.00 94.56 201 ALA A CA 1
ATOM 1495 C C . ALA A 1 201 ? 12.717 0.157 -37.065 1.00 94.56 201 ALA A C 1
ATOM 1497 O O . ALA A 1 201 ? 13.688 0.330 -36.324 1.00 94.56 201 ALA A O 1
ATOM 1498 N N . ALA A 1 202 ? 12.470 -1.042 -37.611 1.00 96.44 202 ALA A N 1
ATOM 1499 C CA . ALA A 1 202 ? 13.355 -2.199 -37.433 1.00 96.44 202 ALA A CA 1
ATOM 1500 C C . ALA A 1 202 ? 14.738 -1.973 -38.063 1.00 96.44 202 ALA A C 1
ATOM 1502 O O . ALA A 1 202 ? 15.759 -2.255 -37.431 1.00 96.44 202 ALA A O 1
ATOM 1503 N N . PHE A 1 203 ? 14.782 -1.430 -39.278 1.00 97.50 203 PHE A N 1
ATOM 1504 C CA . PHE A 1 203 ? 16.026 -1.112 -39.971 1.00 97.50 203 PHE A CA 1
ATOM 1505 C C . PHE A 1 203 ? 16.831 -0.015 -39.255 1.00 97.50 203 PHE A C 1
ATOM 1507 O O . PHE A 1 203 ? 18.033 -0.180 -39.025 1.00 97.50 203 PHE A O 1
ATOM 1514 N N . ASN A 1 204 ? 16.182 1.071 -38.833 1.00 96.75 204 ASN A N 1
ATOM 1515 C CA . ASN A 1 204 ? 16.854 2.179 -38.156 1.00 96.75 204 ASN A CA 1
ATOM 1516 C C . ASN A 1 204 ? 17.355 1.775 -36.763 1.00 96.75 204 ASN A C 1
ATOM 1518 O O . ASN A 1 204 ? 18.491 2.092 -36.399 1.00 96.75 204 ASN A O 1
ATOM 1522 N N . ARG A 1 205 ? 16.593 0.953 -36.022 1.00 96.81 205 ARG A N 1
ATOM 1523 C CA . ARG A 1 205 ? 17.095 0.353 -34.777 1.00 96.81 205 ARG A CA 1
ATOM 1524 C C . ARG A 1 205 ? 18.342 -0.490 -35.024 1.00 96.81 205 ARG A C 1
ATOM 1526 O O . ARG A 1 205 ? 19.296 -0.401 -34.254 1.00 96.81 205 ARG A O 1
ATOM 1533 N N . ALA A 1 206 ? 18.368 -1.279 -36.098 1.00 96.94 206 ALA A N 1
ATOM 1534 C CA . ALA A 1 206 ? 19.530 -2.087 -36.454 1.00 96.94 206 ALA A CA 1
ATOM 1535 C C . ALA A 1 206 ? 20.766 -1.224 -36.771 1.00 96.94 206 ALA A C 1
ATOM 1537 O O . ALA A 1 206 ? 21.870 -1.550 -36.327 1.00 96.94 206 ALA A O 1
ATOM 1538 N N . ASN A 1 207 ? 20.590 -0.102 -37.479 1.00 96.69 207 ASN A N 1
ATOM 1539 C CA . ASN A 1 207 ? 21.665 0.863 -37.735 1.00 96.69 207 ASN A CA 1
ATOM 1540 C C . ASN A 1 207 ? 22.224 1.445 -36.435 1.00 96.69 207 ASN A C 1
ATOM 1542 O O . ASN A 1 207 ? 23.443 1.434 -36.245 1.00 96.69 207 ASN A O 1
ATOM 1546 N N . CYS A 1 208 ? 21.344 1.869 -35.528 1.00 93.56 208 CYS A N 1
ATOM 1547 C CA . CYS A 1 208 ? 21.717 2.403 -34.223 1.00 93.56 208 CYS A CA 1
ATOM 1548 C C . CYS A 1 208 ? 22.459 1.354 -33.377 1.00 93.56 208 CYS A C 1
ATOM 1550 O O . CYS A 1 208 ? 23.577 1.592 -32.928 1.00 93.56 208 CYS A O 1
ATOM 1552 N N . LEU A 1 209 ? 21.923 0.133 -33.264 1.00 90.69 209 LEU A N 1
ATOM 1553 C CA . LEU A 1 209 ? 22.572 -0.976 -32.551 1.00 90.69 209 LEU A CA 1
ATOM 1554 C C . LEU A 1 209 ? 23.952 -1.312 -33.130 1.00 90.69 209 LEU A C 1
ATOM 1556 O O . LEU A 1 209 ? 24.892 -1.589 -32.384 1.00 90.69 209 LEU A O 1
ATOM 1560 N N . ARG A 1 210 ? 24.104 -1.269 -34.458 1.00 94.12 210 ARG A N 1
ATOM 1561 C CA . ARG A 1 210 ? 25.404 -1.438 -35.116 1.00 94.12 210 ARG A CA 1
ATOM 1562 C C . ARG A 1 210 ? 26.356 -0.288 -34.776 1.00 94.12 210 ARG A C 1
ATOM 1564 O O . ARG A 1 210 ? 27.525 -0.561 -34.509 1.00 94.12 210 ARG A O 1
ATOM 1571 N N . GLY A 1 211 ? 25.866 0.954 -34.764 1.00 89.25 211 GLY A N 1
ATOM 1572 C CA . GLY A 1 211 ? 26.608 2.149 -34.342 1.00 89.25 211 GLY A CA 1
ATOM 1573 C C . GLY A 1 211 ? 27.134 2.047 -32.908 1.00 89.25 211 GLY A C 1
ATOM 1574 O O . GLY A 1 211 ? 28.286 2.389 -32.655 1.00 89.25 211 GLY A O 1
ATOM 1575 N N . SER A 1 212 ? 26.353 1.446 -32.007 1.00 87.19 212 SER A N 1
ATOM 1576 C CA . SER A 1 212 ? 26.746 1.138 -30.623 1.00 87.19 212 SER A CA 1
ATOM 1577 C C . SER A 1 212 ? 27.587 -0.142 -30.459 1.00 87.19 212 SER A C 1
ATOM 1579 O O . SER A 1 212 ? 27.856 -0.577 -29.340 1.00 87.19 212 SER A O 1
ATOM 1581 N N . GLY A 1 213 ? 27.988 -0.812 -31.547 1.00 89.75 213 GLY A N 1
ATOM 1582 C CA . GLY A 1 213 ? 28.798 -2.039 -31.498 1.00 89.75 213 GLY A CA 1
ATOM 1583 C C . GLY A 1 213 ? 28.032 -3.334 -31.173 1.00 89.75 213 GLY A C 1
ATOM 1584 O O . GLY A 1 213 ? 28.643 -4.398 -31.053 1.00 89.75 213 GLY A O 1
ATOM 1585 N N . ARG A 1 214 ? 26.698 -3.299 -31.092 1.00 89.06 214 ARG A N 1
ATOM 1586 C CA . ARG A 1 214 ? 25.808 -4.441 -30.792 1.00 89.06 214 ARG A CA 1
ATOM 1587 C C . ARG A 1 214 ? 25.391 -5.191 -32.066 1.00 89.06 214 ARG A C 1
ATOM 1589 O O . ARG A 1 214 ? 24.214 -5.418 -32.343 1.00 89.06 214 ARG A O 1
ATOM 1596 N N . ALA A 1 215 ? 26.378 -5.605 -32.862 1.00 88.88 215 ALA A N 1
ATOM 1597 C CA . ALA A 1 215 ? 26.167 -6.156 -34.207 1.00 88.88 215 ALA A CA 1
ATOM 1598 C C . ALA A 1 215 ? 25.293 -7.429 -34.260 1.00 88.88 215 ALA A C 1
ATOM 1600 O O . ALA A 1 215 ? 24.574 -7.640 -35.235 1.00 88.88 215 ALA A O 1
ATOM 1601 N N . ALA A 1 216 ? 25.333 -8.273 -33.223 1.00 84.69 216 ALA A N 1
ATOM 1602 C CA . ALA A 1 216 ? 24.514 -9.486 -33.159 1.00 84.69 216 ALA A CA 1
ATOM 1603 C C . ALA A 1 216 ? 23.013 -9.173 -33.042 1.00 84.69 216 ALA A C 1
ATOM 1605 O O . ALA A 1 216 ? 22.187 -9.849 -33.651 1.00 84.69 216 ALA A O 1
ATOM 1606 N N . GLU A 1 217 ? 22.667 -8.126 -32.294 1.00 78.00 217 GLU A N 1
ATOM 1607 C CA . GLU A 1 217 ? 21.285 -7.675 -32.123 1.00 78.00 217 GLU A CA 1
ATOM 1608 C C . GLU A 1 217 ? 20.803 -6.933 -33.374 1.00 78.00 217 GLU A C 1
ATOM 1610 O O . GLU A 1 217 ? 19.704 -7.196 -33.859 1.00 78.00 217 GLU A O 1
ATOM 1615 N N . ALA A 1 218 ? 21.673 -6.120 -33.983 1.00 89.50 218 ALA A N 1
ATOM 1616 C CA . ALA A 1 218 ? 21.400 -5.478 -35.268 1.00 89.50 218 ALA A CA 1
ATOM 1617 C C . ALA A 1 218 ? 21.060 -6.494 -36.375 1.00 89.50 218 ALA A C 1
ATOM 1619 O O . ALA A 1 218 ? 20.119 -6.289 -37.135 1.00 89.50 218 ALA A O 1
ATOM 1620 N N . ALA A 1 219 ? 21.778 -7.621 -36.454 1.00 92.50 219 ALA A N 1
ATOM 1621 C CA . ALA A 1 219 ? 21.522 -8.657 -37.459 1.00 92.50 219 ALA A CA 1
ATOM 1622 C C . ALA A 1 219 ? 20.101 -9.241 -37.373 1.00 92.50 219 ALA A C 1
ATOM 1624 O O . ALA A 1 219 ? 19.485 -9.530 -38.400 1.00 92.50 219 ALA A O 1
ATOM 1625 N N . HIS A 1 220 ? 19.569 -9.398 -36.159 1.00 89.94 220 HIS A N 1
ATOM 1626 C CA . HIS A 1 220 ? 18.203 -9.868 -35.958 1.00 89.94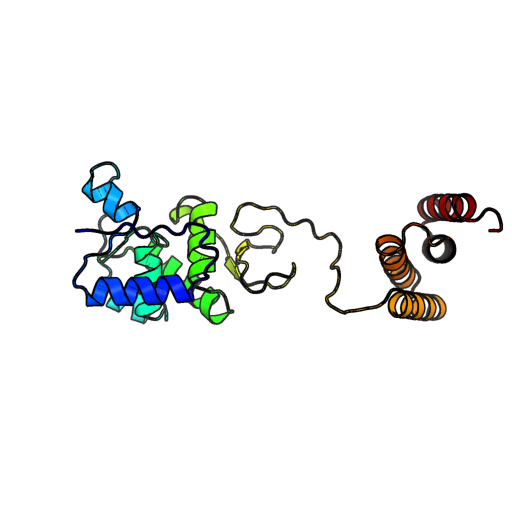 220 HIS A CA 1
ATOM 1627 C C . HIS A 1 220 ? 17.171 -8.848 -36.463 1.00 89.94 220 HIS A C 1
ATOM 1629 O O . HIS A 1 220 ? 16.181 -9.228 -37.092 1.00 89.94 220 HIS A O 1
ATOM 1635 N N . ASP A 1 221 ? 17.413 -7.560 -36.234 1.00 89.88 221 ASP A N 1
ATOM 1636 C CA . ASP A 1 221 ? 16.493 -6.500 -36.646 1.00 89.88 221 ASP A CA 1
ATOM 1637 C C . ASP A 1 221 ? 16.560 -6.198 -38.144 1.00 89.88 221 ASP A C 1
ATOM 1639 O O . ASP A 1 221 ? 15.514 -6.011 -38.760 1.00 89.88 221 ASP A O 1
ATOM 1643 N N . TYR A 1 222 ? 17.737 -6.298 -38.770 1.00 96.38 222 TYR A N 1
ATOM 1644 C CA . TYR A 1 222 ? 17.841 -6.304 -40.232 1.00 96.38 222 TYR A CA 1
ATOM 1645 C C . TYR A 1 222 ? 17.064 -7.472 -40.844 1.00 96.38 222 TYR A C 1
ATOM 1647 O O . TYR A 1 222 ? 16.300 -7.288 -41.789 1.00 96.38 222 TYR A O 1
ATOM 1655 N N . ALA A 1 223 ? 17.205 -8.679 -40.285 1.00 94.88 223 ALA A N 1
ATOM 1656 C CA . ALA A 1 223 ? 16.455 -9.840 -40.760 1.00 94.88 223 ALA A CA 1
ATOM 1657 C C . ALA A 1 223 ? 14.939 -9.654 -40.586 1.00 94.88 223 ALA A C 1
ATOM 1659 O O . ALA A 1 223 ? 14.157 -10.113 -41.419 1.00 94.88 223 ALA A O 1
ATOM 1660 N N . ARG A 1 224 ? 14.514 -8.971 -39.516 1.00 92.69 224 ARG A N 1
ATOM 1661 C CA . ARG A 1 224 ? 13.114 -8.600 -39.303 1.00 92.69 224 ARG A CA 1
ATOM 1662 C C . ARG A 1 224 ? 12.638 -7.579 -40.339 1.00 92.69 224 ARG A C 1
ATOM 1664 O O . ARG A 1 224 ? 11.579 -7.813 -40.910 1.00 92.69 224 ARG A O 1
ATOM 1671 N N . ALA A 1 225 ? 13.406 -6.523 -40.610 1.00 96.06 225 ALA A N 1
ATOM 1672 C CA . ALA A 1 225 ? 13.074 -5.513 -41.616 1.00 96.06 225 ALA A CA 1
ATOM 1673 C C . ALA A 1 225 ? 12.895 -6.144 -43.007 1.00 96.06 225 ALA A C 1
ATOM 1675 O O . ALA A 1 225 ? 11.823 -6.017 -43.585 1.00 96.06 225 ALA A O 1
ATOM 1676 N N . ILE A 1 226 ? 13.860 -6.953 -43.465 1.00 96.81 226 ILE A N 1
ATOM 1677 C CA . ILE A 1 226 ? 13.801 -7.677 -44.753 1.00 96.81 226 ILE A CA 1
ATOM 1678 C C . ILE A 1 226 ? 12.605 -8.639 -44.818 1.00 96.81 226 ILE A C 1
ATOM 1680 O O . ILE A 1 226 ? 12.006 -8.856 -45.870 1.00 96.81 226 ILE A O 1
ATOM 1684 N N . LYS A 1 227 ? 12.247 -9.266 -43.691 1.00 94.44 227 LYS A N 1
ATOM 1685 C CA . LYS A 1 227 ? 11.083 -10.158 -43.632 1.00 94.44 227 LYS A CA 1
ATOM 1686 C C . LYS A 1 227 ? 9.762 -9.396 -43.780 1.00 94.44 227 LYS A C 1
ATOM 1688 O O . LYS A 1 227 ? 8.810 -9.969 -44.307 1.00 94.44 227 LYS A O 1
ATOM 1693 N N . LEU A 1 228 ? 9.688 -8.174 -43.257 1.00 91.94 228 LEU A N 1
ATOM 1694 C CA . LEU A 1 228 ? 8.497 -7.323 -43.302 1.00 91.94 228 LEU A CA 1
ATOM 1695 C C . LEU A 1 228 ? 8.367 -6.626 -44.661 1.00 91.94 228 LEU A C 1
ATOM 1697 O O . LEU A 1 228 ? 7.295 -6.668 -45.260 1.00 91.94 228 LEU A O 1
ATOM 1701 N N . ASP A 1 229 ? 9.467 -6.072 -45.164 1.00 93.62 229 ASP A N 1
ATOM 1702 C CA . ASP A 1 229 ? 9.587 -5.500 -46.499 1.00 93.62 229 ASP A CA 1
ATOM 1703 C C . ASP A 1 229 ? 10.886 -5.997 -47.168 1.00 93.62 229 ASP A C 1
ATOM 1705 O O . ASP A 1 229 ? 11.984 -5.555 -46.820 1.00 93.62 229 ASP A O 1
ATOM 1709 N N . PRO A 1 230 ? 10.782 -6.916 -48.146 1.00 93.62 230 PRO A N 1
ATOM 1710 C CA . PRO A 1 230 ? 11.932 -7.453 -48.872 1.00 93.62 230 PRO A CA 1
ATOM 1711 C C . PRO A 1 230 ? 12.726 -6.442 -49.715 1.00 93.62 230 PRO A C 1
ATOM 1713 O O . PRO A 1 230 ? 13.696 -6.853 -50.351 1.00 93.62 230 PRO A O 1
ATOM 1716 N N . ALA A 1 231 ? 12.307 -5.174 -49.798 1.00 90.81 231 ALA A N 1
ATOM 1717 C CA . ALA A 1 231 ? 13.029 -4.123 -50.515 1.00 90.81 231 ALA A CA 1
ATOM 1718 C C . ALA A 1 231 ? 14.190 -3.484 -49.718 1.00 90.81 231 ALA A C 1
ATOM 1720 O O . ALA A 1 231 ? 14.943 -2.701 -50.304 1.00 90.81 231 ALA A O 1
ATOM 1721 N N . PHE A 1 232 ? 14.332 -3.805 -48.425 1.00 81.44 232 PHE A N 1
ATOM 1722 C CA . PHE A 1 232 ? 15.465 -3.407 -47.572 1.00 81.44 232 PHE A CA 1
ATOM 1723 C C . PHE A 1 232 ? 16.751 -4.215 -47.807 1.00 81.44 232 PHE A C 1
ATOM 1725 O O . PHE A 1 232 ? 16.677 -5.367 -48.294 1.00 81.44 232 PHE A O 1
#

Secondary structure (DSSP, 8-state):
-EEE------TTHHHHHHHHHHHHHHTTPEEE-HHHHHHHTTSSPPPPP--B-HHHHHHHH---HHHHHHHHHTT-SS-SSSSBPHHHHHHHHHHHHHHHTT--HHHHHHHHHHH--GGGGTTS-EEE--TTS-TT-EEETTSSBBTTSPBPP------SS---HHHHHHHHHHHHHTT-HHHHHHHHHHHHHH-TT-HHHHHHHHHHHHHTT-HHHHHHHHHHHHHH-TT-

pLDDT: mean 80.85, std 15.38, range [39.88, 97.5]

Sequence (232 aa):
RALLAKAGLTKNGDAEIERRVVAERAAGRMLLSENGFLRLLGLMKAPEASSLSRQSLIDQSRLSGADLDRLSLFDAFEHDGEPYSFRDLILARKYAGLIAGGATWGAITRSVHRSGPVASLTAKSLNVGSQHGRADAIYLEGGQSELDGQLLFDLGAATQGDDTLEDLFTEAEAAEEGGDHDGAAALYQRCLAIDPTDAIAAFNRANCLRGSGRAAEAAHDYARAIKLDPAF

Foldseek 3Di:
DEDEDELDPDPPDPVVVVVVVVVCVVVVHHYAYPQRVCVVVVNDDQDDDADAALVNLCVQQVADSVLVQVCLSLVLASHSHPPGHPLRSLSSNLVNVLVVLPADSSLSSLLCVQLDHNVVCSPWRWHQDCLAPDRHFIDTPPRQDTSNGDGDDCPPDPPPDVCDLVNLQVVLVVCVVVLVLVSSLVSLVVSCVVPVLPLVSLQSNLVSCVSVVVNVSSVVSPVSSCVSPVVD